Protein AF-A0AAN7H8J4-F1 (afdb_monomer_lite)

Radius of gyration: 17.64 Å; chains: 1; bounding box: 43×40×51 Å

Organism: NCBI:txid252190

Foldseek 3Di:
DKDKDKDFDPDAQKFFQKKAKAKVVGPQWPWKWKFFPVDAAPLGRVDGHTQDIDRIDRQCVVVPRLEGAGHHRPRGRIIMIMTDGPDPPDDDMDMDMDIDIDHNVVSVVVPHDHDRDHDDQLQSHRCPVPSDDDQDPDPPDDDDGHHVPDDDDPDDDDDDWDADDADVVRVGAWDFDDDPRHGPDIDGPPDRDTD

pLDDT: mean 80.24, std 12.39, range [37.03, 95.81]

Sequence (195 aa):
KTFYFNSPSPCTDCFLTNIHLNSNPPNSIQHVLISNLEKDSQTCNLQPEPIITTTSSPLSLNGRSKTGYYISNSSTTPLVFSGEINSPDGKEVFLEVDWEYIPGSSAEAEGFKSLTPIWLDLDGVCSLRNSRVPPVSVSGQITSITMDPAWKSDISGEVVLFGGELSNNNGGILLDLTRNGQVICEITTGQEEEG

Secondary structure (DSSP, 8-state):
-EEEEEE--S-SSEEEEEEEEEEESTT-EEEEEEEEEEEE-SS-TTSEEEEE-SSEE-TTGGGTS-EEEEE-S-TT-PEEEEEEE--SS----EEEEEEEEEEHHHHHHHT-EE-------TTSSTTTTTT-PPPPSSTT-------SSPP---S-S----------GGGT--EEEEEETTEEEEEEETT-----

Structure (mmCIF, N/CA/C/O backbone):
data_AF-A0AAN7H8J4-F1
#
_entry.id   AF-A0AAN7H8J4-F1
#
loop_
_atom_site.group_PDB
_atom_site.id
_atom_site.type_symbol
_atom_site.label_atom_id
_atom_site.label_alt_id
_atom_site.label_comp_id
_atom_site.label_asym_id
_atom_site.label_entity_id
_atom_site.label_seq_id
_atom_site.pdbx_PDB_ins_code
_atom_site.Cartn_x
_atom_site.Cartn_y
_atom_site.Cartn_z
_atom_site.occupancy
_atom_site.B_iso_or_equiv
_atom_site.auth_seq_id
_atom_site.auth_comp_id
_atom_site.auth_asym_id
_atom_site.auth_atom_id
_atom_site.pdbx_PDB_model_num
ATOM 1 N N . LYS A 1 1 ? 18.461 8.235 -4.675 1.00 75.31 1 LYS A N 1
ATOM 2 C CA . LYS A 1 1 ? 19.084 7.908 -3.354 1.00 75.31 1 LYS A CA 1
ATOM 3 C C . LYS A 1 1 ? 18.002 7.352 -2.446 1.00 75.31 1 LYS A C 1
ATOM 5 O O . LYS A 1 1 ? 16.936 7.950 -2.447 1.00 75.31 1 LYS A O 1
ATOM 10 N N . THR A 1 2 ? 18.265 6.284 -1.695 1.00 80.50 2 THR A N 1
ATOM 11 C CA . THR A 1 2 ? 17.260 5.681 -0.804 1.00 80.50 2 THR A CA 1
ATOM 12 C C . THR A 1 2 ? 17.298 6.308 0.588 1.00 80.50 2 THR A C 1
ATOM 14 O O . THR A 1 2 ? 18.384 6.613 1.087 1.00 80.50 2 THR A O 1
ATOM 17 N N . PHE A 1 3 ? 16.137 6.499 1.210 1.00 84.25 3 PHE A N 1
ATOM 18 C CA . PHE A 1 3 ? 16.013 6.956 2.596 1.00 84.25 3 PHE A CA 1
ATOM 19 C C . PHE A 1 3 ? 15.188 5.976 3.430 1.00 84.25 3 PHE A C 1
ATOM 21 O O . PHE A 1 3 ? 14.387 5.227 2.878 1.00 84.25 3 PHE A O 1
ATOM 28 N N . TYR A 1 4 ? 15.399 6.014 4.749 1.00 88.00 4 TYR A N 1
ATOM 29 C CA . TYR A 1 4 ? 14.648 5.246 5.739 1.00 88.00 4 TYR A CA 1
ATOM 30 C C . TYR A 1 4 ? 14.493 6.069 7.016 1.00 88.00 4 TYR A C 1
ATOM 32 O O . TYR A 1 4 ? 15.496 6.561 7.542 1.00 88.00 4 TYR A O 1
ATOM 40 N N . PHE A 1 5 ? 13.274 6.213 7.530 1.00 86.62 5 PHE A N 1
ATOM 41 C CA . PHE A 1 5 ? 13.048 6.794 8.855 1.00 86.62 5 PHE A CA 1
ATOM 42 C C . PHE A 1 5 ? 11.778 6.247 9.509 1.00 86.62 5 PHE A C 1
ATOM 44 O O . PHE A 1 5 ? 10.854 5.799 8.830 1.00 86.62 5 PHE A O 1
ATOM 51 N N . ASN A 1 6 ? 11.745 6.303 10.840 1.00 87.50 6 ASN A N 1
ATOM 52 C CA . ASN A 1 6 ? 10.585 5.910 11.633 1.00 87.50 6 ASN A CA 1
ATOM 53 C C . ASN A 1 6 ? 9.736 7.143 11.943 1.00 87.50 6 ASN A C 1
ATOM 55 O O . ASN A 1 6 ? 10.277 8.188 12.308 1.00 87.50 6 ASN A O 1
ATOM 59 N N . SER A 1 7 ? 8.420 6.987 11.885 1.00 84.38 7 SER A N 1
ATOM 60 C CA . SER A 1 7 ? 7.454 7.953 12.402 1.00 84.38 7 SER A CA 1
ATOM 61 C C . SER A 1 7 ? 6.616 7.301 13.501 1.00 84.38 7 SER A C 1
ATOM 63 O O . SER A 1 7 ? 6.302 6.109 13.392 1.00 84.38 7 SER A O 1
ATOM 65 N N . PRO A 1 8 ? 6.217 8.044 14.552 1.00 83.44 8 PRO A N 1
ATOM 66 C CA . PRO A 1 8 ? 5.113 7.601 15.390 1.00 83.44 8 PRO A CA 1
ATOM 67 C C . PRO A 1 8 ? 3.857 7.402 14.536 1.00 83.44 8 PRO A C 1
ATOM 69 O O . PRO A 1 8 ? 3.687 8.039 13.490 1.00 83.44 8 PRO A O 1
ATOM 72 N N . SER A 1 9 ? 2.975 6.529 15.013 1.00 86.44 9 SER A N 1
ATOM 73 C CA . SER A 1 9 ? 1.650 6.367 14.432 1.00 86.44 9 SER A CA 1
ATOM 74 C C . SER A 1 9 ? 0.860 7.689 14.483 1.00 86.44 9 SER A C 1
ATOM 76 O O . SER A 1 9 ? 0.929 8.386 15.501 1.00 86.44 9 SER A O 1
ATOM 78 N N . PRO A 1 10 ? 0.082 8.040 13.438 1.00 89.00 10 PRO A N 1
ATOM 79 C CA . PRO A 1 10 ? -0.739 9.257 13.424 1.00 89.00 10 PRO A CA 1
ATOM 80 C C . PRO A 1 10 ? -1.923 9.218 14.403 1.00 89.00 10 PRO A C 1
ATOM 82 O O . PRO A 1 10 ? -2.474 10.262 14.749 1.00 89.00 10 PRO A O 1
ATOM 85 N N . CYS A 1 11 ? -2.327 8.026 14.848 1.00 91.44 11 CYS A N 1
ATOM 86 C CA . CYS A 1 11 ? -3.405 7.811 15.808 1.00 91.44 11 CYS A CA 1
ATOM 87 C C . CYS A 1 11 ? -3.250 6.456 16.521 1.00 91.44 11 CYS A C 1
ATOM 89 O O . CYS A 1 11 ? -2.400 5.640 16.167 1.00 91.44 11 CYS A O 1
ATOM 91 N N . THR A 1 12 ? -4.055 6.218 17.551 1.00 92.62 12 THR A N 1
ATOM 92 C CA . THR A 1 12 ? -4.161 4.930 18.255 1.00 92.62 12 THR A CA 1
ATOM 93 C C . THR A 1 12 ? -5.613 4.494 18.228 1.00 92.62 12 THR A C 1
ATOM 95 O O . THR A 1 12 ? -6.480 5.340 18.448 1.00 92.62 12 THR A O 1
ATOM 98 N N . ASP A 1 13 ? -5.870 3.206 18.000 1.00 93.50 13 ASP A N 1
ATOM 99 C CA . ASP A 1 13 ? -7.229 2.668 17.845 1.00 93.50 13 ASP A CA 1
ATOM 100 C C . ASP A 1 13 ? -8.049 3.457 16.809 1.00 93.50 13 ASP A C 1
ATOM 102 O O . ASP A 1 13 ? -8.980 4.200 17.127 1.00 93.50 13 ASP A O 1
ATOM 106 N N . CYS A 1 14 ? -7.644 3.358 15.547 1.00 93.88 14 CYS A N 1
ATOM 107 C CA . CYS A 1 14 ? -8.210 4.138 14.451 1.00 93.88 14 CYS A CA 1
ATOM 108 C C . CYS A 1 14 ? -8.129 3.387 13.121 1.00 93.88 14 CYS A C 1
ATOM 110 O O . CYS A 1 14 ? -7.303 2.495 12.930 1.00 93.88 14 CYS A O 1
ATOM 112 N N . PHE A 1 15 ? -8.968 3.794 12.175 1.00 93.69 15 PHE A N 1
ATOM 113 C CA . PHE A 1 15 ? -8.867 3.399 10.776 1.00 93.69 15 PHE A CA 1
ATOM 114 C C . PHE A 1 15 ? -8.274 4.556 9.987 1.00 93.69 15 PHE A C 1
ATOM 116 O O . PHE A 1 15 ? -8.884 5.623 9.934 1.00 93.69 15 PHE A O 1
ATOM 123 N N . LEU A 1 16 ? -7.118 4.345 9.358 1.00 92.06 16 LEU A N 1
ATOM 124 C CA . LEU A 1 16 ? -6.619 5.264 8.342 1.00 92.06 16 LEU A CA 1
ATOM 125 C C . LEU A 1 16 ? -7.490 5.137 7.097 1.00 92.06 16 LEU A C 1
ATOM 127 O O . LEU A 1 16 ? -7.637 4.044 6.546 1.00 92.06 16 LEU A O 1
ATOM 131 N N . THR A 1 17 ? -8.069 6.245 6.662 1.00 90.94 17 THR A N 1
ATOM 132 C CA . THR A 1 17 ? -9.021 6.299 5.544 1.00 90.94 17 THR A CA 1
ATOM 133 C C . THR A 1 17 ? -8.446 6.974 4.313 1.00 90.94 17 THR A C 1
ATOM 135 O O . THR A 1 17 ? -8.970 6.766 3.216 1.00 90.94 17 THR A O 1
ATOM 138 N N . ASN A 1 18 ? -7.389 7.765 4.494 1.00 89.12 18 ASN A N 1
ATOM 139 C CA . ASN A 1 18 ? -6.646 8.408 3.424 1.00 89.12 18 ASN A CA 1
ATOM 140 C C . ASN A 1 18 ? -5.247 8.793 3.906 1.00 89.12 18 ASN A C 1
ATOM 142 O O . ASN A 1 18 ? -5.038 9.043 5.098 1.00 89.12 18 ASN A O 1
ATOM 146 N N . ILE A 1 19 ? -4.304 8.856 2.977 1.00 87.38 19 ILE A N 1
ATOM 147 C CA . ILE A 1 19 ? -2.939 9.307 3.234 1.00 87.38 19 ILE A CA 1
ATOM 148 C C . ILE A 1 19 ? -2.500 10.098 2.005 1.00 87.38 19 ILE A C 1
ATOM 150 O O . ILE A 1 19 ? -2.563 9.588 0.884 1.00 87.38 19 ILE A O 1
ATOM 154 N N . HIS A 1 20 ? -2.037 11.326 2.221 1.00 87.12 20 HIS A N 1
ATOM 155 C CA . HIS A 1 20 ? -1.473 12.168 1.169 1.00 87.12 20 HIS A CA 1
ATOM 156 C C . HIS A 1 20 ? -0.006 12.428 1.456 1.00 87.12 20 HIS A C 1
ATOM 158 O O . HIS A 1 20 ? 0.370 12.769 2.577 1.00 87.12 20 HIS A O 1
ATOM 164 N N . LEU A 1 21 ? 0.824 12.263 0.434 1.00 86.12 21 LEU A N 1
ATOM 165 C CA . LEU A 1 21 ? 2.256 12.486 0.506 1.00 86.12 21 LEU A CA 1
ATOM 166 C C . LEU A 1 21 ? 2.630 13.642 -0.404 1.00 86.12 21 LEU A C 1
ATOM 168 O O . LEU A 1 21 ? 2.466 13.589 -1.622 1.00 86.12 21 LEU A O 1
ATOM 172 N N . ASN A 1 22 ? 3.207 14.668 0.202 1.00 86.44 22 ASN A N 1
ATOM 173 C CA . ASN A 1 22 ? 3.687 15.847 -0.491 1.00 86.44 22 ASN A CA 1
ATOM 174 C C . ASN A 1 22 ? 5.203 15.938 -0.331 1.00 86.44 22 ASN A C 1
ATOM 176 O O . ASN A 1 22 ? 5.745 15.732 0.754 1.00 86.44 22 ASN A O 1
ATOM 180 N N . SER A 1 23 ? 5.912 16.260 -1.412 1.00 86.75 23 SER A N 1
ATOM 181 C CA . SER A 1 23 ? 7.349 16.527 -1.347 1.00 86.75 23 SER A CA 1
ATOM 182 C C . SER A 1 23 ? 7.642 17.994 -1.633 1.00 86.75 23 SER A C 1
ATOM 184 O O . SER A 1 23 ? 7.068 18.575 -2.553 1.00 86.75 23 SER A O 1
ATOM 186 N N . ASN A 1 24 ? 8.602 18.580 -0.922 1.00 86.50 24 ASN A N 1
ATOM 187 C CA . ASN A 1 24 ? 9.162 19.889 -1.249 1.00 86.50 24 ASN A CA 1
ATOM 188 C C . ASN A 1 24 ? 10.685 19.764 -1.456 1.00 86.50 24 ASN A C 1
ATOM 190 O O . ASN A 1 24 ? 11.380 19.415 -0.499 1.00 86.50 24 ASN A O 1
ATO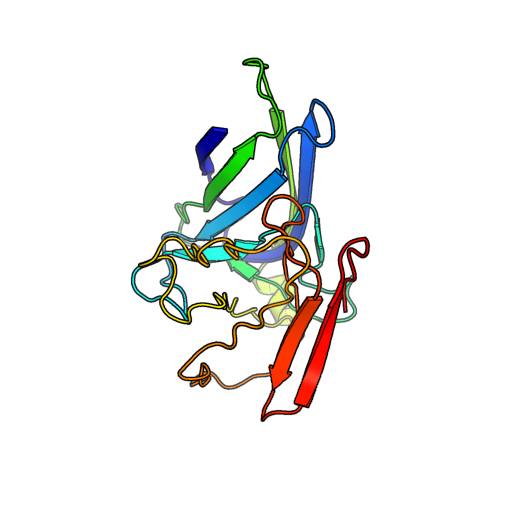M 194 N N . PRO A 1 25 ? 11.227 20.019 -2.665 1.00 84.94 25 PRO A N 1
ATOM 195 C CA . PRO A 1 25 ? 10.521 20.454 -3.877 1.00 84.94 25 PRO A CA 1
ATOM 196 C C . PRO A 1 25 ? 9.506 19.415 -4.398 1.00 84.94 25 PRO A C 1
ATOM 198 O O . PRO A 1 25 ? 9.713 18.217 -4.180 1.00 84.94 25 PRO A O 1
ATOM 201 N N . PRO A 1 26 ? 8.446 19.827 -5.119 1.00 83.19 26 PRO A N 1
ATOM 202 C CA . PRO A 1 26 ? 7.500 18.894 -5.738 1.00 83.19 26 PRO A CA 1
ATOM 203 C C . PRO A 1 26 ? 8.203 17.859 -6.625 1.00 83.19 26 PRO A C 1
ATOM 205 O O . PRO A 1 26 ? 9.180 18.189 -7.299 1.00 83.19 26 PRO A O 1
ATOM 208 N N . ASN A 1 27 ? 7.709 16.617 -6.623 1.00 77.19 27 ASN A N 1
ATOM 209 C CA . ASN A 1 27 ? 8.230 15.479 -7.401 1.00 77.19 27 ASN A CA 1
ATOM 210 C C . ASN A 1 27 ? 9.690 15.086 -7.094 1.00 77.19 27 ASN A C 1
ATOM 212 O O . ASN A 1 27 ? 10.334 14.382 -7.876 1.00 77.19 27 ASN A O 1
ATOM 216 N N . SER A 1 28 ? 10.231 15.529 -5.954 1.00 82.94 28 SER A N 1
ATOM 217 C CA . SER A 1 28 ? 11.595 15.175 -5.531 1.00 82.94 28 SER A CA 1
ATOM 218 C C . SER A 1 28 ? 11.694 13.757 -4.982 1.00 82.94 28 SER A C 1
ATOM 220 O O . SER A 1 28 ? 12.799 13.237 -4.839 1.00 82.94 28 SER A O 1
ATOM 222 N N . ILE A 1 29 ? 10.561 13.131 -4.676 1.00 81.06 29 ILE A N 1
ATOM 223 C CA . ILE A 1 29 ? 10.466 11.750 -4.215 1.00 81.06 29 ILE A CA 1
ATOM 224 C C . ILE A 1 29 ? 9.747 10.951 -5.302 1.00 81.06 29 ILE A C 1
ATOM 226 O O . ILE A 1 29 ? 8.721 11.396 -5.806 1.00 81.06 29 ILE A O 1
ATOM 230 N N . GLN A 1 30 ? 10.328 9.821 -5.697 1.00 76.94 30 GLN A N 1
ATOM 231 C CA . GLN A 1 30 ? 9.814 8.959 -6.758 1.00 76.94 30 GLN A CA 1
ATOM 232 C C . GLN A 1 30 ? 8.690 8.057 -6.254 1.00 76.94 30 GLN A C 1
ATOM 234 O O . GLN A 1 30 ? 7.625 8.014 -6.851 1.00 76.94 30 GLN A O 1
ATOM 239 N N . HIS A 1 31 ? 8.940 7.371 -5.143 1.00 78.44 31 HIS A N 1
ATOM 240 C CA . HIS A 1 31 ? 7.985 6.514 -4.455 1.00 78.44 31 HIS A CA 1
ATOM 241 C C . HIS A 1 31 ? 8.268 6.551 -2.957 1.00 78.44 31 HIS A C 1
ATOM 243 O O . HIS A 1 31 ? 9.401 6.807 -2.525 1.00 78.44 31 HIS A O 1
ATOM 249 N N . VAL A 1 32 ? 7.231 6.279 -2.171 1.00 83.81 32 VAL A N 1
ATOM 250 C CA . VAL A 1 32 ? 7.311 6.127 -0.721 1.00 83.81 32 VAL A CA 1
ATOM 251 C C . VAL A 1 32 ? 6.513 4.898 -0.346 1.00 83.81 32 VAL A C 1
ATOM 253 O O . VAL A 1 32 ? 5.306 4.839 -0.550 1.00 83.81 32 VAL A O 1
ATOM 256 N N . LEU A 1 33 ? 7.200 3.942 0.255 1.00 86.06 33 LEU A N 1
ATOM 257 C CA . LEU A 1 33 ? 6.594 2.826 0.939 1.00 86.06 33 LEU A CA 1
ATOM 258 C C . LEU A 1 33 ? 6.474 3.152 2.426 1.00 86.06 33 LEU A C 1
ATOM 260 O O . LEU A 1 33 ? 7.478 3.421 3.090 1.00 86.06 33 LEU A O 1
ATOM 264 N N . ILE A 1 34 ? 5.248 3.101 2.940 1.00 89.38 34 ILE A N 1
ATOM 265 C CA . ILE A 1 34 ? 4.961 3.149 4.377 1.00 89.38 34 ILE A CA 1
ATOM 266 C C . ILE A 1 34 ? 4.700 1.723 4.831 1.00 89.38 34 ILE A C 1
ATOM 268 O O . ILE A 1 34 ? 3.850 1.063 4.244 1.00 89.38 34 ILE A O 1
ATOM 272 N N . SER A 1 35 ? 5.388 1.244 5.864 1.00 90.12 35 SER A N 1
ATOM 273 C CA . SER A 1 35 ? 5.175 -0.112 6.386 1.00 90.12 35 SER A CA 1
ATOM 274 C C . SER A 1 35 ? 4.934 -0.139 7.889 1.00 90.12 35 SER A C 1
ATOM 276 O O . SER A 1 35 ? 5.539 0.637 8.628 1.00 90.12 35 SER A O 1
ATOM 278 N N . ASN A 1 36 ? 4.089 -1.064 8.341 1.00 91.25 36 ASN A N 1
ATOM 279 C CA . ASN A 1 36 ? 3.836 -1.346 9.748 1.00 91.25 36 ASN A CA 1
ATOM 280 C C . ASN A 1 36 ? 4.788 -2.436 10.256 1.00 91.25 36 ASN A C 1
ATOM 282 O O . ASN A 1 36 ? 4.669 -3.593 9.863 1.00 91.25 36 ASN A O 1
ATOM 286 N N . LEU A 1 37 ? 5.696 -2.085 11.171 1.00 88.31 37 LEU A N 1
ATOM 287 C CA . LEU A 1 37 ? 6.664 -3.040 11.728 1.00 88.31 37 LEU A CA 1
ATOM 288 C C . LEU A 1 37 ? 6.085 -4.046 12.737 1.00 88.31 37 LEU A C 1
ATOM 290 O O . LEU A 1 37 ? 6.798 -4.957 13.149 1.00 88.31 37 LEU A O 1
ATOM 294 N N . GLU A 1 38 ? 4.838 -3.885 13.181 1.00 88.62 38 GLU A N 1
ATOM 295 C CA . GLU A 1 38 ? 4.185 -4.814 14.120 1.00 88.62 38 GLU A CA 1
ATOM 296 C C . GLU A 1 38 ? 3.463 -5.967 13.413 1.00 88.62 38 GLU A C 1
ATOM 298 O O . GLU A 1 38 ? 2.967 -6.878 14.077 1.00 88.62 38 GLU A O 1
ATOM 303 N N . LYS A 1 39 ? 3.373 -5.922 12.081 1.00 88.81 39 LYS A N 1
ATOM 304 C CA . LYS A 1 39 ? 2.689 -6.927 11.271 1.00 88.81 39 LYS A CA 1
ATOM 305 C C . LYS A 1 39 ? 3.608 -7.407 10.160 1.00 88.81 39 LYS A C 1
ATOM 307 O O . LYS A 1 39 ? 4.263 -6.604 9.501 1.00 88.81 39 LYS A O 1
ATOM 312 N N . ASP A 1 40 ? 3.599 -8.711 9.928 1.00 89.25 40 ASP A N 1
ATOM 313 C CA . ASP A 1 40 ? 4.259 -9.299 8.771 1.00 89.25 40 ASP A CA 1
ATOM 314 C C . ASP A 1 40 ? 3.385 -9.103 7.527 1.00 89.25 40 ASP A C 1
ATOM 316 O O . ASP A 1 40 ? 2.154 -9.211 7.582 1.00 89.25 40 ASP A O 1
ATOM 320 N N . SER A 1 41 ? 4.017 -8.840 6.386 1.00 87.19 41 SER A N 1
ATOM 321 C CA . SER A 1 41 ? 3.321 -8.811 5.104 1.00 87.19 41 SER A CA 1
ATOM 322 C C . SER A 1 41 ? 2.710 -10.179 4.790 1.00 87.19 41 SER A C 1
ATOM 324 O O . SER A 1 41 ? 3.364 -11.217 4.905 1.00 87.19 41 SER A O 1
ATOM 326 N N . GLN A 1 42 ? 1.459 -10.171 4.324 1.00 86.31 42 GLN A N 1
ATOM 327 C CA . GLN A 1 42 ? 0.722 -11.381 3.943 1.00 86.31 42 GLN A CA 1
ATOM 328 C C . GLN A 1 42 ? 1.350 -12.120 2.761 1.00 86.31 42 GLN A C 1
ATOM 330 O O . GLN A 1 42 ? 1.253 -13.338 2.645 1.00 86.31 42 GLN A O 1
ATOM 335 N N . THR A 1 43 ? 1.991 -11.385 1.860 1.00 83.06 43 THR A N 1
ATOM 336 C CA . THR A 1 43 ? 2.678 -11.960 0.702 1.00 83.06 43 THR A CA 1
ATOM 337 C C . THR A 1 43 ? 4.125 -12.299 1.021 1.00 83.06 43 THR A C 1
ATOM 339 O O . THR A 1 43 ? 4.689 -13.203 0.409 1.00 83.06 43 THR A O 1
ATOM 342 N N . CYS A 1 44 ? 4.710 -11.595 1.994 1.00 81.00 44 CYS A N 1
ATOM 343 C CA . CYS A 1 44 ? 6.139 -11.560 2.257 1.00 81.00 44 CYS A CA 1
ATOM 344 C C . CYS A 1 44 ? 6.425 -11.586 3.760 1.00 81.00 44 CYS A C 1
ATOM 346 O O . CYS A 1 44 ? 6.818 -10.576 4.328 1.00 81.00 44 CYS A O 1
ATOM 348 N N . ASN A 1 45 ? 6.298 -12.741 4.411 1.00 81.56 45 ASN A N 1
ATOM 349 C CA . ASN A 1 45 ? 6.404 -12.861 5.874 1.00 81.56 45 ASN A CA 1
ATOM 350 C C . ASN A 1 45 ? 7.771 -12.490 6.499 1.00 81.56 45 ASN A C 1
ATOM 352 O O . ASN A 1 45 ? 7.927 -12.550 7.712 1.00 81.56 45 ASN A O 1
ATOM 356 N N . LEU A 1 46 ? 8.778 -12.152 5.688 1.00 81.62 46 LEU A N 1
ATOM 357 C CA . LEU A 1 46 ? 10.072 -11.621 6.137 1.00 81.62 46 LEU A CA 1
ATOM 358 C C . LEU A 1 46 ? 10.146 -10.088 6.068 1.00 81.62 46 LEU A C 1
ATOM 360 O O . LEU A 1 46 ? 11.174 -9.510 6.417 1.00 81.62 46 LEU A O 1
ATOM 364 N N . GLN A 1 47 ? 9.097 -9.446 5.559 1.00 84.69 47 GLN A N 1
ATOM 365 C CA . GLN A 1 47 ? 8.989 -8.006 5.391 1.00 84.69 47 GLN A CA 1
ATOM 366 C C . GLN A 1 47 ? 7.821 -7.477 6.229 1.00 84.69 47 GLN A C 1
ATOM 368 O O . GLN A 1 47 ? 6.800 -8.159 6.357 1.00 84.69 47 GLN A O 1
ATOM 373 N N . PRO A 1 48 ? 7.937 -6.252 6.758 1.00 88.31 48 PRO A N 1
ATOM 374 C CA . PRO A 1 48 ? 6.819 -5.553 7.379 1.00 88.31 48 PRO A CA 1
ATOM 375 C C . PRO A 1 48 ? 5.618 -5.409 6.434 1.00 88.31 48 PRO A C 1
ATOM 377 O O . PRO A 1 48 ? 5.781 -5.344 5.213 1.00 88.31 48 PRO A O 1
ATOM 380 N N . GLU A 1 49 ? 4.412 -5.325 6.990 1.00 89.69 49 GLU A N 1
ATOM 381 C CA . GLU A 1 49 ? 3.185 -5.131 6.216 1.00 89.69 49 GLU A CA 1
ATOM 382 C C . GLU A 1 49 ? 3.193 -3.749 5.536 1.00 89.69 49 GLU A C 1
ATOM 384 O O . GLU A 1 49 ? 3.257 -2.728 6.230 1.00 89.69 49 GLU A O 1
ATOM 389 N N . PRO A 1 50 ? 3.118 -3.678 4.197 1.00 87.69 50 PRO A N 1
ATOM 390 C CA . PRO A 1 50 ? 3.090 -2.409 3.484 1.00 87.69 50 PRO A CA 1
ATOM 391 C C . PRO A 1 50 ? 1.703 -1.778 3.600 1.00 87.69 50 PRO A C 1
ATOM 393 O O . PRO A 1 50 ? 0.703 -2.471 3.509 1.00 87.69 50 PRO A O 1
ATOM 396 N N . ILE A 1 51 ? 1.620 -0.466 3.781 1.00 86.00 51 ILE A N 1
ATOM 397 C CA . ILE A 1 51 ? 0.358 0.280 3.868 1.00 86.00 51 ILE A CA 1
ATOM 398 C C . ILE A 1 51 ? 0.096 1.015 2.550 1.00 86.00 51 ILE A C 1
ATOM 400 O O . ILE A 1 51 ? -1.009 0.943 2.021 1.00 86.00 51 ILE A O 1
ATOM 404 N N . ILE A 1 52 ? 1.111 1.707 2.022 1.00 74.50 52 ILE A N 1
ATOM 405 C CA . ILE A 1 52 ? 1.031 2.560 0.824 1.00 74.50 52 ILE A CA 1
ATOM 406 C C . ILE A 1 52 ? 2.322 2.504 0.040 1.00 74.50 52 ILE A C 1
ATOM 408 O O . ILE A 1 52 ? 3.378 2.322 0.641 1.00 74.50 52 ILE A O 1
ATOM 412 N N . THR A 1 53 ? 2.216 2.730 -1.271 1.00 65.81 53 THR A N 1
ATOM 413 C CA . THR A 1 53 ? 3.347 2.784 -2.202 1.00 65.81 53 THR A CA 1
ATOM 414 C C . THR A 1 53 ? 3.409 4.084 -3.034 1.00 65.81 53 THR A C 1
ATOM 416 O O . THR A 1 53 ? 4.436 4.338 -3.659 1.00 65.81 53 THR A O 1
ATOM 419 N N . THR A 1 54 ? 2.357 4.922 -3.052 1.00 66.69 54 THR A N 1
ATOM 420 C CA . THR A 1 54 ? 2.223 6.092 -3.952 1.00 66.69 54 THR A CA 1
ATOM 421 C C . THR A 1 54 ? 1.844 7.397 -3.233 1.00 66.69 54 THR A C 1
ATOM 423 O O . THR A 1 54 ? 1.561 7.417 -2.038 1.00 66.69 54 THR A O 1
ATOM 426 N N . THR A 1 55 ? 1.888 8.516 -3.969 1.00 61.91 55 THR A N 1
ATOM 427 C CA . THR A 1 55 ? 1.755 9.903 -3.476 1.00 61.91 55 THR A CA 1
ATOM 428 C C . THR A 1 55 ? 0.374 10.264 -2.910 1.00 61.91 55 THR A C 1
ATOM 430 O O . THR A 1 55 ? 0.260 11.200 -2.122 1.00 61.91 55 THR A O 1
ATOM 433 N N . SER A 1 56 ? -0.669 9.508 -3.247 1.00 66.38 56 SER A N 1
ATOM 434 C CA . SER A 1 56 ? -1.979 9.541 -2.592 1.00 66.38 56 SER A CA 1
ATOM 435 C C . SER A 1 56 ? -2.579 8.139 -2.640 1.00 66.38 56 SER A C 1
ATOM 437 O O . SER A 1 56 ? -2.344 7.394 -3.595 1.00 66.38 56 SER A O 1
ATOM 439 N N . SER A 1 57 ? -3.292 7.727 -1.593 1.00 66.56 57 SER A N 1
ATOM 440 C CA . SER A 1 57 ? -4.021 6.454 -1.617 1.00 66.56 57 SER A CA 1
ATOM 441 C C . SER A 1 57 ? -5.324 6.558 -0.823 1.00 66.56 57 SER A C 1
ATOM 443 O O . SER A 1 57 ? -5.308 6.467 0.414 1.00 66.56 57 SER A O 1
ATOM 445 N N . PRO A 1 58 ? -6.476 6.702 -1.503 1.00 75.19 58 PRO A N 1
ATOM 446 C CA . PRO A 1 58 ? -7.770 6.739 -0.841 1.00 75.19 58 PRO A CA 1
ATOM 447 C C . PRO A 1 58 ? -8.163 5.339 -0.351 1.00 75.19 58 PRO A C 1
ATOM 449 O O . PRO A 1 58 ? -8.830 4.574 -1.043 1.00 75.19 58 PRO A O 1
ATOM 452 N N . LEU A 1 59 ? -7.816 5.012 0.895 1.00 79.31 59 LEU A N 1
ATOM 453 C CA . LEU A 1 59 ? -8.125 3.715 1.521 1.00 79.31 59 LEU A CA 1
ATOM 454 C C . LEU A 1 59 ? -9.633 3.475 1.730 1.00 79.31 59 LEU A C 1
ATOM 456 O O . LEU A 1 59 ? -10.072 2.335 1.895 1.00 79.31 59 LEU A O 1
ATOM 460 N N . SER A 1 60 ? -10.429 4.544 1.719 1.00 75.06 60 SER A N 1
ATOM 461 C CA . SER A 1 60 ? -11.896 4.518 1.815 1.00 75.06 60 SER A CA 1
ATOM 462 C C . SER A 1 60 ? -12.614 4.914 0.512 1.00 75.06 60 SER A C 1
ATOM 464 O O . SER A 1 60 ? -13.832 5.109 0.511 1.00 75.06 60 SER A O 1
ATOM 466 N N . LEU A 1 61 ? -11.885 5.087 -0.603 1.00 67.50 61 LEU A N 1
ATOM 467 C CA . LEU A 1 61 ? -12.428 5.531 -1.900 1.00 67.50 61 LEU A CA 1
ATOM 468 C C . LEU A 1 61 ? -13.390 6.733 -1.779 1.00 67.50 61 LEU A C 1
ATOM 470 O O . LEU A 1 61 ? -14.519 6.698 -2.281 1.00 67.50 61 LEU A O 1
ATOM 474 N N . ASN A 1 62 ? -12.985 7.790 -1.065 1.00 64.88 62 ASN A N 1
ATOM 475 C CA . ASN A 1 62 ? -13.826 8.965 -0.778 1.00 64.88 62 ASN A CA 1
ATOM 476 C C . ASN A 1 62 ? -15.166 8.610 -0.092 1.00 64.88 62 ASN A C 1
ATOM 478 O O . ASN A 1 62 ? -16.213 9.188 -0.396 1.00 64.88 62 ASN A O 1
ATOM 482 N N . GLY A 1 63 ? -15.153 7.613 0.797 1.00 64.62 63 GLY A N 1
ATOM 483 C CA . GLY A 1 63 ? -16.325 7.117 1.524 1.00 64.62 63 GLY A CA 1
ATOM 484 C C . GLY A 1 63 ? -17.220 6.153 0.738 1.00 64.62 63 GLY A C 1
ATOM 485 O O . GLY A 1 63 ? -18.257 5.736 1.259 1.00 64.62 63 GLY A O 1
ATOM 486 N N . ARG A 1 64 ? -16.854 5.777 -0.498 1.00 73.31 64 ARG A N 1
ATOM 487 C CA . ARG A 1 64 ? -17.586 4.749 -1.264 1.00 73.31 64 ARG A CA 1
ATOM 488 C C . ARG A 1 64 ? -17.380 3.362 -0.677 1.00 73.31 64 ARG A C 1
ATOM 490 O O . ARG A 1 64 ? -18.332 2.585 -0.626 1.00 73.31 64 ARG A O 1
ATOM 497 N N . SER A 1 65 ? -16.168 3.071 -0.214 1.00 83.00 65 SER A N 1
ATOM 498 C CA . SER A 1 65 ? -15.874 1.874 0.559 1.00 83.00 65 SER A CA 1
ATOM 499 C C . SER A 1 65 ? -15.699 2.269 2.023 1.00 83.00 65 SER A C 1
ATOM 501 O O . SER A 1 65 ? -14.910 3.140 2.381 1.00 83.00 65 SER A O 1
ATOM 503 N N . LYS A 1 66 ? -16.456 1.624 2.914 1.00 91.31 66 LYS A N 1
ATOM 504 C CA . LYS A 1 66 ? -16.260 1.766 4.364 1.00 91.31 66 LYS A CA 1
ATOM 505 C C . LYS A 1 66 ? -15.076 0.909 4.788 1.00 91.31 66 LYS A C 1
ATOM 507 O O . LYS A 1 66 ? -15.231 -0.120 5.442 1.00 91.31 66 LYS A O 1
ATOM 512 N N . THR A 1 67 ? -13.896 1.291 4.328 1.00 91.44 67 THR A N 1
ATOM 513 C CA . THR A 1 67 ? -12.650 0.562 4.536 1.00 91.44 67 THR A CA 1
ATOM 514 C C . THR A 1 67 ? -11.561 1.494 5.033 1.00 91.44 67 THR A C 1
ATOM 516 O O . THR A 1 67 ? -11.586 2.695 4.772 1.00 91.44 67 THR A O 1
ATOM 519 N N . GLY A 1 68 ? -10.611 0.941 5.776 1.00 91.81 68 GLY A N 1
ATOM 520 C CA . GLY A 1 68 ? -9.426 1.669 6.203 1.00 91.81 68 GLY A CA 1
ATOM 521 C C . GLY A 1 68 ? -8.367 0.742 6.775 1.00 91.81 68 GLY A C 1
ATOM 522 O O . GLY A 1 68 ? -8.652 -0.404 7.125 1.00 91.81 68 GLY A O 1
ATOM 523 N N . TYR A 1 69 ? -7.136 1.223 6.870 1.00 92.69 69 TYR A N 1
ATOM 524 C CA . TYR A 1 69 ? -6.062 0.472 7.506 1.00 92.69 69 TYR A CA 1
ATOM 525 C C . TYR A 1 69 ? -6.156 0.620 9.028 1.00 92.69 69 TYR A C 1
ATOM 527 O O . TYR A 1 69 ? -6.015 1.727 9.550 1.00 92.69 69 TYR A O 1
ATOM 535 N N . TYR A 1 70 ? -6.425 -0.474 9.745 1.00 93.44 70 TYR A N 1
ATOM 536 C CA . TYR A 1 70 ? -6.586 -0.421 11.197 1.00 93.44 70 TYR A CA 1
ATOM 537 C C . TYR A 1 70 ? -5.237 -0.351 11.921 1.00 93.44 70 TYR A C 1
ATOM 539 O O . TYR A 1 70 ? -4.402 -1.263 11.818 1.00 93.44 70 TYR A O 1
ATOM 547 N N . ILE A 1 71 ? -5.076 0.711 12.708 1.00 91.56 71 ILE A N 1
ATOM 548 C CA . ILE A 1 71 ? -3.998 0.891 13.674 1.00 91.56 71 ILE A CA 1
ATOM 549 C C . ILE A 1 71 ? -4.543 0.585 15.062 1.00 91.56 71 ILE A C 1
ATOM 551 O O . ILE A 1 71 ? -5.515 1.187 15.519 1.00 91.56 71 ILE A O 1
ATOM 555 N N . SER A 1 72 ? -3.886 -0.355 15.735 1.00 89.56 72 SER A N 1
ATOM 556 C CA . SER A 1 72 ? -4.322 -0.833 17.041 1.00 89.56 72 SER A CA 1
ATOM 557 C C . SER A 1 72 ? -4.040 0.175 18.162 1.00 89.56 72 SER A C 1
ATOM 559 O O . SER A 1 72 ? -3.434 1.227 17.962 1.00 89.56 72 SER A O 1
ATOM 561 N N . ASN A 1 73 ? -4.476 -0.153 19.375 1.00 83.62 73 ASN A N 1
ATOM 562 C CA . ASN A 1 73 ? -4.210 0.648 20.569 1.00 83.62 73 ASN A CA 1
ATOM 563 C C . ASN A 1 73 ? -2.771 0.476 21.120 1.00 83.62 73 ASN A C 1
ATOM 565 O O . ASN A 1 73 ? -2.473 0.928 22.226 1.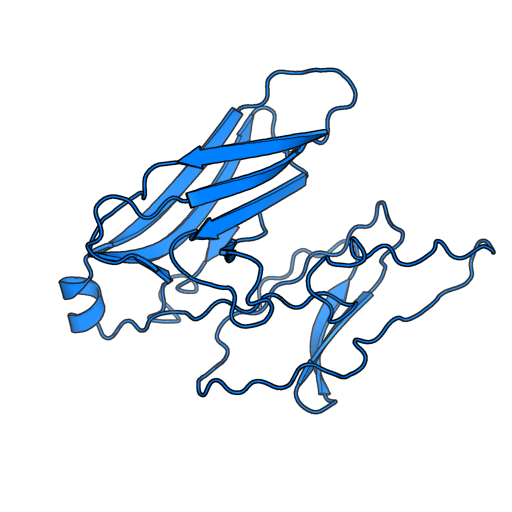00 83.62 73 ASN A O 1
ATOM 569 N N . SER A 1 74 ? -1.872 -0.217 20.407 1.00 74.12 74 SER A N 1
ATOM 570 C CA . SER A 1 74 ? -0.458 -0.279 20.786 1.00 74.12 74 SER A CA 1
ATOM 571 C C . SER A 1 74 ? 0.167 1.108 20.624 1.00 74.12 74 SER A C 1
ATOM 573 O O . SER A 1 74 ? 0.130 1.727 19.565 1.00 74.12 74 SER A O 1
ATOM 575 N N . SER A 1 75 ? 0.769 1.624 21.695 1.00 54.09 75 SER A N 1
ATOM 576 C CA . SER A 1 75 ? 1.329 2.982 21.752 1.00 54.09 75 SER A CA 1
ATOM 577 C C . SER A 1 75 ? 2.558 3.204 20.857 1.00 54.09 75 SER A C 1
ATOM 579 O O . SER A 1 75 ? 3.226 4.229 20.984 1.00 54.09 75 SER A O 1
ATOM 581 N N . THR A 1 76 ? 2.930 2.230 20.024 1.00 64.56 76 THR A N 1
ATOM 582 C CA . THR A 1 76 ? 4.249 2.166 19.394 1.00 64.56 76 THR A CA 1
ATOM 583 C C . THR A 1 76 ? 4.261 1.654 17.970 1.00 64.56 76 THR A C 1
ATOM 585 O O . THR A 1 76 ? 5.374 1.442 17.512 1.00 64.56 76 THR A O 1
ATOM 588 N N . THR A 1 77 ? 3.129 1.479 17.270 1.00 71.19 77 THR A N 1
ATOM 589 C CA . THR A 1 77 ? 3.133 0.975 15.883 1.00 71.19 77 THR A CA 1
ATOM 590 C C . THR A 1 77 ? 4.129 1.770 15.031 1.00 71.19 77 THR A C 1
ATOM 592 O O . THR A 1 77 ? 3.827 2.911 14.661 1.00 71.19 77 THR A O 1
ATOM 595 N N . PRO A 1 78 ? 5.341 1.239 14.761 1.00 76.62 78 PRO A N 1
ATOM 596 C CA . PRO A 1 78 ? 6.366 2.016 14.101 1.00 76.62 78 PRO A CA 1
ATOM 597 C C . PRO A 1 78 ? 6.028 1.992 12.624 1.00 76.62 78 PRO A C 1
ATOM 599 O O . PRO A 1 78 ? 5.972 0.919 12.016 1.00 76.62 78 PRO A O 1
ATOM 602 N N . LEU A 1 79 ? 5.807 3.174 12.060 1.00 84.00 79 LEU A N 1
ATOM 603 C CA . LEU A 1 79 ? 5.675 3.321 10.623 1.00 84.00 79 LEU A CA 1
ATOM 604 C C . LEU A 1 79 ? 7.052 3.622 10.050 1.00 84.00 79 LEU A C 1
ATOM 606 O O . LEU A 1 79 ? 7.679 4.619 10.420 1.00 84.00 79 LEU A O 1
ATOM 610 N N . VAL A 1 80 ? 7.531 2.745 9.173 1.00 85.75 80 VAL A N 1
ATOM 611 C CA . VAL A 1 80 ? 8.769 2.971 8.423 1.00 85.75 80 VAL A CA 1
ATOM 612 C C . VAL A 1 80 ? 8.431 3.563 7.079 1.00 85.75 80 VAL A C 1
ATOM 614 O O . VAL A 1 80 ? 7.641 2.999 6.329 1.00 85.75 80 VAL A O 1
ATOM 617 N N . PHE A 1 81 ? 9.086 4.676 6.785 1.00 87.31 81 PHE A N 1
ATOM 618 C CA . PHE A 1 81 ? 9.078 5.319 5.487 1.00 87.31 81 PHE A CA 1
ATOM 619 C C . PHE A 1 81 ? 10.343 4.925 4.749 1.00 87.31 81 PHE A C 1
ATOM 621 O O . PHE A 1 81 ? 11.441 5.196 5.237 1.00 87.31 81 PHE A O 1
ATOM 628 N N . SER A 1 82 ? 10.193 4.322 3.576 1.00 82.56 82 SER A N 1
ATOM 629 C CA . SER A 1 82 ? 11.299 4.024 2.669 1.00 82.56 82 SER A CA 1
ATOM 630 C C . SER A 1 82 ? 10.988 4.500 1.265 1.00 82.56 82 SER A C 1
ATOM 632 O O . SER A 1 82 ? 9.871 4.315 0.798 1.00 82.56 82 SER A O 1
ATOM 634 N N . GLY A 1 83 ? 11.955 5.083 0.568 1.00 81.50 83 GLY A N 1
ATOM 635 C CA . GLY A 1 83 ? 11.699 5.585 -0.778 1.00 81.50 83 GLY A CA 1
ATOM 636 C C . GLY A 1 83 ? 12.937 6.079 -1.495 1.00 81.50 83 GLY A C 1
ATOM 637 O O . GLY A 1 83 ? 14.044 6.052 -0.947 1.00 81.50 83 GLY A O 1
ATOM 638 N N . GLU A 1 84 ? 12.743 6.561 -2.719 1.00 80.12 84 GLU A N 1
ATOM 639 C CA . GLU A 1 84 ? 13.813 7.056 -3.581 1.00 80.12 84 GLU A CA 1
ATOM 640 C C . GLU A 1 84 ? 13.668 8.543 -3.902 1.00 80.12 84 GLU A C 1
ATOM 642 O O . GLU A 1 84 ? 12.608 9.034 -4.274 1.00 80.12 84 GLU A O 1
ATOM 647 N N . ILE A 1 85 ? 14.773 9.276 -3.769 1.00 80.38 85 ILE A N 1
ATOM 648 C CA . ILE A 1 85 ? 14.864 10.697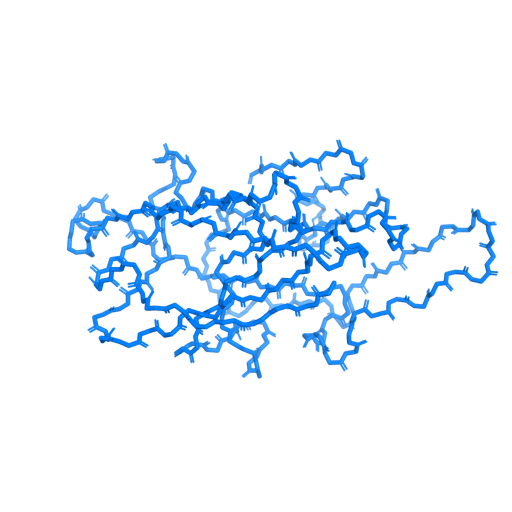 -4.115 1.00 80.38 85 ILE A CA 1
ATOM 649 C C . ILE A 1 85 ? 15.314 10.858 -5.572 1.00 80.38 85 ILE A C 1
ATOM 651 O O . ILE A 1 85 ? 16.414 10.406 -5.928 1.00 80.38 85 ILE A O 1
ATOM 655 N N . ASN A 1 86 ? 14.518 11.602 -6.344 1.00 74.75 86 ASN A N 1
ATOM 656 C CA . ASN A 1 86 ? 14.721 12.042 -7.730 1.00 74.75 86 ASN A CA 1
ATOM 657 C C . ASN A 1 86 ? 15.666 13.256 -7.834 1.00 74.75 86 ASN A C 1
ATOM 659 O O . ASN A 1 86 ? 15.383 14.228 -8.533 1.00 74.75 86 ASN A O 1
ATOM 663 N N . SER A 1 87 ? 16.796 13.249 -7.124 1.00 68.31 87 SER A N 1
ATOM 664 C CA . SER A 1 87 ? 17.774 14.342 -7.214 1.00 68.31 87 SER A CA 1
ATOM 665 C C . SER A 1 87 ? 19.204 13.806 -7.284 1.00 68.31 87 SER A C 1
ATOM 667 O O . SER A 1 87 ? 19.687 13.238 -6.296 1.00 68.31 87 SER A O 1
ATOM 669 N N . PRO A 1 88 ? 19.901 13.977 -8.426 1.00 63.91 88 PRO A N 1
ATOM 670 C CA . PRO A 1 88 ? 21.309 13.602 -8.549 1.00 63.91 88 PRO A CA 1
ATOM 671 C C . PRO A 1 88 ? 22.200 14.517 -7.698 1.00 63.91 88 PRO A C 1
ATOM 673 O O . PRO A 1 88 ? 23.157 14.059 -7.073 1.00 63.91 88 PRO A O 1
ATOM 676 N N . ASP A 1 89 ? 21.823 15.790 -7.593 1.00 70.12 89 ASP A N 1
ATOM 677 C CA . ASP A 1 89 ? 22.512 16.782 -6.780 1.00 70.12 89 ASP A CA 1
ATOM 678 C C . ASP A 1 89 ? 21.934 16.712 -5.366 1.00 70.12 89 ASP A C 1
ATOM 680 O O . ASP A 1 89 ? 20.716 16.750 -5.200 1.00 70.12 89 ASP A O 1
ATOM 684 N N . GLY A 1 90 ? 22.767 16.549 -4.336 1.00 67.88 90 GLY A N 1
ATOM 685 C CA . GLY A 1 90 ? 22.312 16.437 -2.946 1.00 67.88 90 GLY A CA 1
ATOM 686 C C . GLY A 1 90 ? 21.544 17.677 -2.487 1.00 67.88 90 GLY A C 1
ATOM 687 O O . GLY A 1 90 ? 22.151 18.622 -1.996 1.00 67.88 90 GLY A O 1
ATOM 688 N N . LYS A 1 91 ? 20.223 17.658 -2.657 1.00 76.19 91 LYS A N 1
ATOM 689 C CA . LYS A 1 91 ? 19.289 18.693 -2.220 1.00 76.19 91 LYS A CA 1
ATOM 690 C C . LYS A 1 91 ? 18.561 18.221 -0.972 1.00 76.19 91 LYS A C 1
ATOM 692 O O . LYS A 1 91 ? 18.346 17.023 -0.788 1.00 76.19 91 LYS A O 1
ATOM 697 N N . GLU A 1 92 ? 18.199 19.178 -0.133 1.00 85.50 92 GLU A N 1
ATOM 698 C CA . GLU A 1 92 ? 17.271 18.941 0.963 1.00 85.50 92 GLU A CA 1
ATOM 699 C C . GLU A 1 92 ? 15.877 18.693 0.381 1.00 85.50 92 GLU A C 1
ATOM 701 O O . GLU A 1 92 ? 15.443 19.397 -0.534 1.00 85.50 92 GLU A O 1
ATOM 706 N N . VAL A 1 93 ? 15.222 17.645 0.872 1.00 84.44 93 VAL A N 1
ATOM 707 C CA . VAL A 1 93 ? 13.883 17.238 0.454 1.00 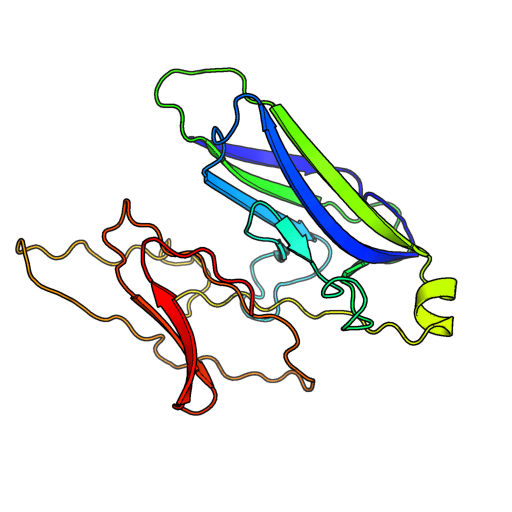84.44 93 VAL A CA 1
ATOM 708 C C . VAL A 1 93 ? 13.063 17.049 1.715 1.00 84.44 93 VAL A C 1
ATOM 710 O O . VAL A 1 93 ? 13.458 16.294 2.603 1.00 84.44 93 VAL A O 1
ATOM 713 N N . PHE A 1 94 ? 11.928 17.730 1.779 1.00 88.06 94 PHE A N 1
ATOM 714 C CA . PHE A 1 94 ? 10.948 17.566 2.842 1.00 88.06 94 PHE A CA 1
ATOM 715 C C . PHE A 1 94 ? 9.851 16.630 2.351 1.00 88.06 94 PHE A C 1
ATOM 717 O O . PHE A 1 94 ? 9.347 16.812 1.243 1.00 88.06 94 PHE A O 1
ATOM 724 N N . LEU A 1 95 ? 9.507 15.639 3.171 1.00 87.06 95 LEU A N 1
ATOM 725 C CA . LEU A 1 95 ? 8.338 14.787 2.988 1.00 87.06 95 LEU A CA 1
ATOM 726 C C . LEU A 1 95 ? 7.298 15.207 4.025 1.00 87.06 95 LEU A C 1
ATOM 728 O O . LEU A 1 95 ? 7.549 15.125 5.226 1.00 87.06 95 LEU A O 1
ATOM 732 N N . GLU A 1 96 ? 6.160 15.678 3.544 1.00 89.88 96 GLU A N 1
ATOM 733 C CA . GLU A 1 96 ? 4.978 15.995 4.333 1.00 89.88 96 GLU A CA 1
ATOM 734 C C . GLU A 1 96 ? 3.952 14.881 4.134 1.00 89.88 96 GLU A C 1
ATOM 736 O O . GLU A 1 96 ? 3.772 14.382 3.020 1.00 89.88 96 GLU A O 1
ATOM 741 N N . VAL A 1 97 ? 3.335 14.451 5.233 1.00 89.00 97 VAL A N 1
ATOM 742 C CA . VAL A 1 97 ? 2.389 13.335 5.252 1.00 89.00 97 VAL A CA 1
ATOM 743 C C . VAL A 1 97 ? 1.126 13.792 5.958 1.00 89.00 97 VAL A C 1
ATOM 745 O O . VAL A 1 97 ? 1.144 14.016 7.171 1.00 89.00 97 VAL A O 1
ATOM 748 N N . ASP A 1 98 ? 0.040 13.894 5.203 1.00 90.62 98 ASP A N 1
ATOM 749 C CA . ASP A 1 98 ? -1.282 14.196 5.734 1.00 90.62 98 ASP A CA 1
ATOM 750 C C . ASP A 1 98 ? -2.060 12.898 5.927 1.00 90.62 98 ASP A C 1
ATOM 752 O O . ASP A 1 98 ? -2.224 12.102 5.001 1.00 90.62 98 ASP A O 1
ATOM 756 N N . TRP A 1 99 ? -2.555 12.691 7.145 1.00 89.81 99 TRP A N 1
ATOM 757 C CA . TRP A 1 99 ? -3.309 11.500 7.517 1.00 89.81 99 TRP A CA 1
ATOM 758 C C . TRP A 1 99 ? -4.774 11.849 7.726 1.00 89.81 99 TRP A C 1
ATOM 760 O O . TRP A 1 99 ? -5.098 12.711 8.545 1.00 89.81 99 TRP A O 1
ATOM 770 N N . GLU A 1 100 ? -5.665 11.114 7.071 1.00 91.62 100 GLU A N 1
ATOM 771 C CA . GLU A 1 100 ? -7.083 11.108 7.418 1.00 91.62 100 GLU A CA 1
ATOM 772 C C . GLU A 1 100 ? -7.411 9.805 8.144 1.00 91.62 100 GLU A C 1
ATOM 774 O O . GLU A 1 100 ? -7.055 8.711 7.690 1.00 91.62 100 GLU A O 1
ATOM 779 N N . TYR A 1 101 ? -8.088 9.916 9.286 1.00 92.81 101 TYR A N 1
ATOM 780 C CA . TYR A 1 101 ? -8.458 8.763 10.092 1.00 92.81 101 TYR A CA 1
ATOM 781 C C . TYR A 1 101 ? -9.783 8.955 10.824 1.00 92.81 101 TYR A C 1
ATOM 783 O O . TYR A 1 101 ? -10.206 10.073 11.124 1.00 92.81 101 TYR A O 1
ATOM 791 N N . ILE A 1 102 ? -10.408 7.830 11.163 1.00 94.25 102 ILE A N 1
ATOM 792 C CA . ILE A 1 102 ? -11.623 7.762 11.978 1.00 94.25 102 ILE A CA 1
ATOM 793 C C . ILE A 1 102 ? -11.310 6.953 13.246 1.00 94.25 102 ILE A C 1
ATOM 795 O O . ILE A 1 102 ? -10.686 5.892 13.139 1.00 94.25 102 ILE A O 1
ATOM 799 N N . PRO A 1 103 ? -11.725 7.405 14.447 1.00 95.81 103 PRO A N 1
ATOM 800 C CA . PRO A 1 103 ? -11.577 6.622 15.676 1.00 95.81 103 PRO A CA 1
ATOM 801 C C . PRO A 1 103 ? -12.198 5.226 15.546 1.00 95.81 103 PRO A C 1
ATOM 803 O O . PRO A 1 103 ? -13.283 5.096 14.981 1.00 95.81 103 PRO A O 1
ATOM 806 N N . GLY A 1 104 ? -11.549 4.201 16.102 1.00 94.38 104 GLY A N 1
ATOM 807 C CA . GLY A 1 104 ? -11.912 2.789 15.942 1.00 94.38 104 GLY A CA 1
ATOM 808 C C . GLY A 1 104 ? -13.370 2.511 16.293 1.00 94.38 104 GLY A C 1
ATOM 809 O O . GLY A 1 104 ? -14.128 2.032 15.456 1.00 94.38 104 GLY A O 1
ATOM 810 N N . SER A 1 105 ? -13.799 2.932 17.484 1.00 94.88 105 SER A N 1
ATOM 811 C CA . SER A 1 105 ? -15.195 2.785 17.924 1.00 94.88 105 SER A CA 1
ATOM 812 C C . SER A 1 105 ? -16.221 3.471 17.006 1.00 94.88 105 SER A C 1
ATOM 814 O O . SER A 1 105 ? -17.280 2.901 16.737 1.00 94.88 105 SER A O 1
ATOM 816 N N . SER A 1 106 ? -15.919 4.668 16.491 1.00 95.69 106 SER A N 1
ATOM 817 C CA . SER A 1 106 ? -16.791 5.376 15.542 1.00 95.69 106 SER A CA 1
ATOM 818 C C . SER A 1 106 ? -16.839 4.663 14.192 1.00 95.69 106 SER A C 1
ATOM 820 O O . SER A 1 106 ? -17.916 4.439 13.644 1.00 95.69 106 SER A O 1
ATOM 822 N N . ALA A 1 107 ? -15.678 4.251 13.682 1.00 94.12 107 ALA A N 1
ATOM 823 C CA . ALA A 1 107 ? -15.544 3.528 12.427 1.00 94.12 107 ALA A CA 1
ATOM 824 C C . ALA A 1 107 ? -16.322 2.202 12.470 1.00 94.12 107 ALA A C 1
ATOM 826 O O . ALA A 1 107 ? -17.104 1.908 11.565 1.00 94.12 107 ALA A O 1
ATOM 827 N N . GLU A 1 108 ? -16.182 1.426 13.547 1.00 93.25 108 GLU A N 1
ATOM 828 C CA . GLU A 1 108 ? -16.928 0.182 13.757 1.00 93.25 108 GLU A CA 1
ATOM 829 C C . GLU A 1 108 ? -18.442 0.413 13.806 1.00 93.25 108 GLU A C 1
ATOM 831 O O . GLU A 1 108 ? -19.192 -0.313 13.148 1.00 93.25 108 GLU A O 1
ATOM 836 N N . ALA A 1 109 ? -18.897 1.444 14.528 1.00 95.25 109 ALA A N 1
ATOM 837 C CA . ALA A 1 109 ? -20.312 1.812 14.599 1.00 95.25 109 ALA A CA 1
ATOM 838 C C . ALA A 1 109 ? -20.880 2.205 13.224 1.00 95.25 109 ALA A C 1
ATOM 840 O O . ALA A 1 109 ? -22.036 1.911 12.914 1.00 95.25 109 ALA A O 1
ATOM 841 N N . GLU A 1 110 ? -20.060 2.823 12.376 1.00 93.06 110 GLU A N 1
ATOM 842 C CA . GLU A 1 110 ? -20.409 3.159 10.997 1.00 93.06 110 GLU A CA 1
ATOM 843 C C . GLU A 1 110 ? -20.266 1.977 10.027 1.00 93.06 110 GLU A C 1
ATOM 845 O O . GLU A 1 110 ? -20.718 2.070 8.882 1.00 93.06 110 GLU A O 1
ATOM 850 N N . GLY A 1 111 ? -19.712 0.848 10.473 1.00 93.50 111 GLY A N 1
ATOM 851 C CA . GLY A 1 111 ? -19.559 -0.377 9.691 1.00 93.50 111 GLY A CA 1
ATOM 852 C C . GLY A 1 111 ? -18.280 -0.447 8.858 1.00 93.50 111 GLY A C 1
ATOM 853 O O . GLY A 1 111 ? -18.252 -1.198 7.882 1.00 93.50 111 GLY A O 1
ATOM 854 N N . PHE A 1 112 ? -17.240 0.309 9.217 1.00 93.94 112 PHE A N 1
ATOM 855 C CA . PHE A 1 112 ? -15.929 0.201 8.581 1.00 93.94 112 PHE A CA 1
ATOM 856 C C . PHE A 1 112 ? -15.313 -1.190 8.763 1.00 93.94 112 PHE A C 1
ATOM 858 O O . PHE A 1 112 ? -15.537 -1.882 9.762 1.00 93.94 112 PHE A O 1
ATOM 865 N N . LYS A 1 113 ? -14.531 -1.606 7.767 1.00 93.06 113 LYS A N 1
ATOM 866 C CA . LYS A 1 113 ? -13.776 -2.861 7.747 1.00 93.06 113 LYS A CA 1
ATOM 867 C C . LYS A 1 113 ? -12.289 -2.589 7.573 1.00 93.06 113 LYS A C 1
ATOM 869 O O . LYS A 1 113 ? -11.898 -1.666 6.861 1.00 93.06 113 LYS A O 1
ATOM 874 N N . SER A 1 114 ? -11.464 -3.408 8.226 1.00 92.12 114 SER A N 1
ATOM 875 C CA . SER A 1 114 ? -10.013 -3.291 8.089 1.00 92.12 114 SER A CA 1
ATOM 876 C C . SER A 1 114 ? -9.590 -3.777 6.718 1.00 92.12 114 SER A C 1
ATOM 878 O O . SER A 1 114 ? -10.038 -4.828 6.262 1.00 92.12 114 SER A O 1
ATOM 880 N N . LEU A 1 115 ? -8.689 -3.029 6.100 1.00 91.50 115 LEU A N 1
ATOM 881 C CA . LEU A 1 115 ? -7.938 -3.483 4.948 1.00 91.50 115 LEU A CA 1
ATOM 882 C C . LEU A 1 115 ? -6.855 -4.463 5.385 1.00 91.50 115 LEU A C 1
ATOM 884 O O . LEU A 1 115 ? -6.278 -4.333 6.468 1.00 91.50 115 LEU A O 1
ATOM 888 N N . THR A 1 116 ? -6.576 -5.409 4.498 1.00 91.12 116 THR A N 1
ATOM 889 C CA . THR A 1 116 ? -5.399 -6.271 4.543 1.00 91.12 116 THR A CA 1
ATOM 890 C C . THR A 1 116 ? -4.586 -5.968 3.291 1.00 91.12 116 THR A C 1
ATOM 892 O O . THR A 1 116 ? -4.976 -6.400 2.204 1.00 91.12 116 THR A O 1
ATOM 895 N N . PRO A 1 117 ? -3.510 -5.176 3.403 1.00 89.06 117 PRO A N 1
ATOM 896 C CA . PRO A 1 117 ? -2.675 -4.863 2.259 1.00 89.06 117 PRO A CA 1
ATOM 897 C C . PRO A 1 117 ? -1.973 -6.107 1.716 1.00 89.06 117 PRO A C 1
ATOM 899 O O . PRO A 1 117 ? -1.476 -6.947 2.467 1.00 89.06 117 PRO A O 1
ATOM 902 N N . ILE A 1 118 ? -1.906 -6.198 0.393 1.00 87.12 118 ILE A N 1
ATOM 903 C CA . ILE A 1 118 ? -1.222 -7.265 -0.331 1.00 87.12 118 ILE A CA 1
ATOM 904 C C . ILE A 1 118 ? -0.216 -6.600 -1.262 1.00 87.12 118 ILE A C 1
ATOM 906 O O . ILE A 1 118 ? -0.600 -5.814 -2.124 1.00 87.12 118 ILE A O 1
ATOM 910 N N . TRP A 1 119 ? 1.065 -6.933 -1.109 1.00 84.00 119 TRP A N 1
ATOM 911 C CA . TRP A 1 119 ? 2.115 -6.479 -2.020 1.00 84.00 119 TRP A CA 1
ATOM 912 C C . TRP A 1 119 ? 2.561 -7.619 -2.918 1.00 84.00 119 TRP A C 1
ATOM 914 O O . TRP A 1 119 ? 3.090 -8.622 -2.440 1.00 84.00 119 TRP A O 1
ATOM 924 N N . LEU A 1 120 ? 2.389 -7.462 -4.223 1.00 83.19 120 LEU A N 1
ATOM 925 C CA . LEU A 1 120 ? 2.813 -8.453 -5.200 1.00 83.19 120 LEU A CA 1
ATOM 926 C C . LEU A 1 120 ? 4.006 -7.920 -5.982 1.00 83.19 120 LEU A C 1
ATOM 928 O O . LEU A 1 120 ? 3.897 -6.942 -6.711 1.00 83.19 120 LEU A O 1
ATOM 932 N N . ASP A 1 121 ? 5.141 -8.593 -5.830 1.00 78.00 121 ASP A N 1
ATOM 933 C CA . ASP A 1 121 ? 6.302 -8.391 -6.689 1.00 78.00 121 ASP A CA 1
ATOM 934 C C . ASP A 1 121 ? 6.170 -9.273 -7.935 1.00 78.00 121 ASP A C 1
ATOM 936 O O . ASP A 1 121 ? 5.761 -10.431 -7.831 1.00 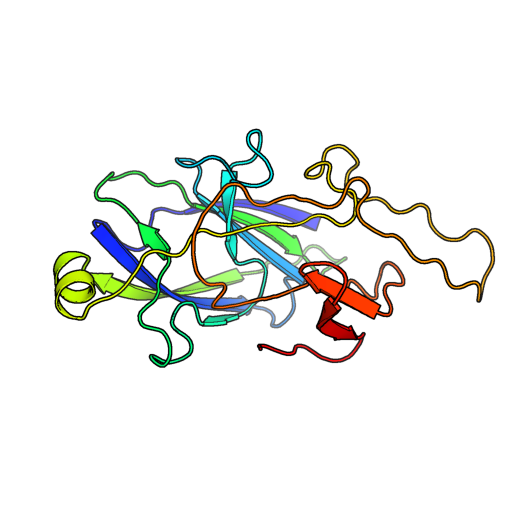78.00 121 ASP A O 1
ATOM 940 N N . LEU A 1 122 ? 6.545 -8.755 -9.106 1.00 74.81 122 LEU A N 1
ATOM 941 C CA . LEU A 1 122 ? 6.555 -9.507 -10.363 1.00 74.81 122 LEU A CA 1
ATOM 942 C C . LEU A 1 122 ? 7.404 -10.777 -10.284 1.00 74.81 122 LEU A C 1
ATOM 944 O O . LEU A 1 122 ? 7.108 -11.742 -10.987 1.00 74.81 122 LEU A O 1
ATOM 948 N N . ASP A 1 123 ? 8.444 -10.795 -9.448 1.00 70.19 123 ASP A N 1
ATOM 949 C CA . ASP A 1 123 ? 9.278 -11.985 -9.272 1.00 70.19 123 ASP A CA 1
ATOM 950 C C . ASP A 1 123 ? 8.681 -13.027 -8.308 1.00 70.19 123 ASP A C 1
ATOM 952 O O . ASP A 1 123 ? 9.169 -14.155 -8.264 1.00 70.19 123 ASP A O 1
ATOM 956 N N . GLY A 1 124 ? 7.613 -12.688 -7.575 1.00 65.50 124 GLY A N 1
ATOM 957 C CA . GLY A 1 124 ? 6.937 -13.569 -6.618 1.00 65.50 124 GLY A CA 1
ATOM 958 C C . GLY A 1 124 ? 7.761 -13.925 -5.375 1.00 65.50 124 GLY A C 1
ATOM 959 O O . GLY A 1 124 ? 7.305 -14.731 -4.564 1.00 65.50 124 GLY A O 1
ATOM 960 N N . VAL A 1 125 ? 8.961 -13.355 -5.203 1.00 63.59 125 VAL A N 1
ATOM 961 C CA . VAL A 1 125 ? 9.911 -13.708 -4.132 1.00 63.59 125 VAL A CA 1
ATOM 962 C C . VAL A 1 125 ? 10.225 -12.528 -3.209 1.00 63.59 125 VAL A C 1
ATOM 964 O O . VAL A 1 125 ? 11.243 -12.541 -2.517 1.00 63.59 125 VAL A O 1
ATOM 967 N N . CYS A 1 126 ? 9.342 -11.531 -3.134 1.00 66.50 126 CYS A N 1
ATOM 968 C CA . CYS A 1 126 ? 9.358 -10.534 -2.061 1.00 66.50 126 CYS A CA 1
ATOM 969 C C . CYS A 1 126 ? 10.698 -9.807 -1.911 1.00 66.50 126 CYS A C 1
ATOM 971 O O . CYS A 1 126 ? 11.348 -9.887 -0.863 1.00 66.50 126 CYS A O 1
ATOM 973 N N . SER A 1 127 ? 11.149 -9.141 -2.975 1.00 57.72 127 SER A N 1
ATOM 974 C CA . SER A 1 127 ? 12.401 -8.375 -2.990 1.00 57.72 127 SER A CA 1
ATOM 975 C C . SER A 1 127 ? 13.678 -9.198 -2.744 1.00 57.72 127 SER A C 1
ATOM 977 O O . SER A 1 127 ? 14.770 -8.627 -2.755 1.00 57.72 127 SER A O 1
ATOM 979 N N . LEU A 1 128 ? 13.618 -10.533 -2.592 1.00 55.06 128 LEU A N 1
ATOM 980 C CA . LEU A 1 128 ? 14.815 -11.371 -2.394 1.00 55.06 128 LEU A CA 1
ATOM 981 C C . LEU A 1 128 ? 15.758 -11.353 -3.606 1.00 55.06 128 LEU A C 1
ATOM 983 O O . LEU A 1 128 ? 16.945 -11.652 -3.466 1.00 55.06 128 LEU A O 1
ATOM 987 N N . ARG A 1 129 ? 15.267 -10.969 -4.791 1.00 51.62 129 ARG A N 1
ATOM 988 C CA . ARG A 1 129 ? 16.095 -10.761 -5.993 1.00 51.62 129 ARG A CA 1
ATOM 989 C C . ARG A 1 129 ? 16.261 -9.288 -6.369 1.00 51.62 129 ARG A C 1
ATOM 991 O O . ARG A 1 129 ? 16.750 -8.992 -7.460 1.00 51.62 129 ARG A O 1
ATOM 998 N N . ASN A 1 130 ? 15.889 -8.363 -5.478 1.00 52.53 130 ASN A N 1
ATOM 999 C CA . ASN A 1 130 ? 15.773 -6.929 -5.766 1.00 52.53 130 ASN A CA 1
ATOM 1000 C C . ASN A 1 130 ? 14.895 -6.627 -6.997 1.00 52.53 130 ASN A C 1
ATOM 1002 O O . ASN A 1 130 ? 15.110 -5.597 -7.637 1.00 52.53 130 ASN A O 1
ATOM 1006 N N . SER A 1 131 ? 14.009 -7.558 -7.382 1.00 50.38 131 SER A N 1
ATOM 1007 C CA . SER A 1 131 ? 13.090 -7.430 -8.524 1.00 50.38 131 SER A CA 1
ATOM 1008 C C . SER A 1 131 ? 13.794 -6.989 -9.815 1.00 50.38 131 SER A C 1
ATOM 1010 O O . SER A 1 131 ? 13.212 -6.355 -10.697 1.00 50.38 131 SER A O 1
ATOM 1012 N N . ARG A 1 132 ? 15.098 -7.288 -9.939 1.00 55.53 132 ARG A N 1
ATOM 1013 C CA . ARG A 1 132 ? 15.908 -6.858 -11.079 1.00 55.53 132 ARG A CA 1
ATOM 1014 C C . ARG A 1 132 ? 15.688 -7.826 -12.217 1.00 55.53 132 ARG A C 1
ATOM 1016 O O . ARG A 1 132 ? 16.409 -8.811 -12.377 1.00 55.53 132 ARG A O 1
ATOM 1023 N N . VAL A 1 133 ? 14.693 -7.506 -13.023 1.00 58.50 133 VAL A N 1
ATOM 1024 C CA . VAL A 1 133 ? 14.582 -8.019 -14.379 1.00 58.50 133 VAL A CA 1
ATOM 1025 C C . VAL A 1 133 ? 15.878 -7.678 -15.122 1.00 58.50 133 VAL A C 1
ATOM 1027 O O . VAL A 1 133 ? 16.245 -6.500 -15.173 1.00 58.50 133 VAL A O 1
ATOM 1030 N N . PRO A 1 134 ? 16.614 -8.661 -15.673 1.00 59.06 134 PRO A N 1
ATOM 1031 C CA . PRO A 1 134 ? 17.791 -8.366 -16.474 1.00 59.06 134 PRO A CA 1
ATOM 1032 C C . PRO A 1 134 ? 17.400 -7.452 -17.642 1.00 59.06 134 PRO A C 1
ATOM 1034 O O . PRO A 1 134 ? 16.418 -7.750 -18.327 1.00 59.06 134 PRO A O 1
ATOM 1037 N N . PRO A 1 135 ? 18.140 -6.359 -17.898 1.00 59.66 135 PRO A N 1
ATOM 1038 C CA . PRO A 1 135 ? 17.853 -5.505 -19.037 1.00 59.66 135 PRO A CA 1
ATOM 1039 C C . PRO A 1 135 ? 17.957 -6.326 -20.322 1.00 59.66 135 PRO A C 1
ATOM 1041 O O . PRO A 1 135 ? 18.886 -7.121 -20.495 1.00 59.66 135 PRO A O 1
ATOM 1044 N N . VAL A 1 136 ? 17.000 -6.133 -21.228 1.00 64.19 136 VAL A N 1
ATOM 1045 C CA . VAL A 1 136 ? 17.004 -6.809 -22.525 1.00 64.19 136 VAL A CA 1
ATOM 1046 C C . VAL A 1 136 ? 18.267 -6.384 -23.275 1.00 64.19 136 VAL A C 1
ATOM 1048 O O . VAL A 1 136 ? 18.497 -5.199 -23.506 1.00 64.19 136 VAL A O 1
ATOM 1051 N N . SER A 1 137 ? 19.121 -7.344 -23.638 1.00 59.44 137 SER A N 1
ATOM 1052 C CA . SER A 1 137 ? 20.436 -7.065 -24.236 1.00 59.44 137 SER A CA 1
ATOM 1053 C C . SER A 1 137 ? 20.360 -6.502 -25.661 1.00 59.44 137 SER A C 1
ATOM 1055 O O . SER A 1 137 ? 21.384 -6.115 -26.222 1.00 59.44 137 SER A O 1
ATOM 1057 N N . VAL A 1 138 ? 19.167 -6.485 -26.263 1.00 70.69 138 VAL A N 1
ATOM 1058 C CA . VAL A 1 138 ? 18.917 -6.050 -27.639 1.00 70.69 138 VAL A CA 1
ATOM 1059 C C . VAL A 1 138 ? 17.919 -4.896 -27.636 1.00 70.69 138 VAL A C 1
ATOM 1061 O O . VAL A 1 138 ? 16.793 -5.025 -27.162 1.00 70.69 138 VAL A O 1
ATOM 1064 N N . SER A 1 139 ? 18.335 -3.761 -28.199 1.00 70.38 139 SER A N 1
ATOM 1065 C CA . SER A 1 139 ? 17.480 -2.582 -28.348 1.00 70.38 139 SER A CA 1
ATOM 1066 C C . SER A 1 139 ? 16.236 -2.901 -29.190 1.00 70.38 139 SER A C 1
ATOM 1068 O O . SER A 1 139 ? 16.344 -3.523 -30.246 1.00 70.38 139 SER A O 1
ATOM 1070 N N . GLY A 1 140 ? 15.060 -2.474 -28.719 1.00 70.75 140 GLY A N 1
ATOM 1071 C CA . GLY A 1 140 ? 13.777 -2.647 -29.412 1.00 70.75 140 GLY A CA 1
ATOM 1072 C C . GLY A 1 140 ? 13.081 -3.994 -29.190 1.00 70.75 140 GLY A C 1
ATOM 1073 O O . GLY A 1 140 ? 11.979 -4.191 -29.696 1.00 70.75 140 GLY A O 1
ATOM 1074 N N . GLN A 1 141 ? 13.680 -4.916 -28.433 1.00 77.00 141 GLN A N 1
ATOM 1075 C CA . GLN A 1 141 ? 13.025 -6.168 -28.067 1.00 77.00 141 GLN A CA 1
ATOM 1076 C C . GLN A 1 141 ? 12.111 -5.966 -26.848 1.00 77.00 141 GLN A C 1
ATOM 1078 O O . GLN A 1 141 ? 12.538 -5.445 -25.821 1.00 77.00 141 GLN A O 1
ATOM 1083 N N . ILE A 1 142 ? 10.860 -6.419 -26.964 1.00 78.38 142 ILE A N 1
ATOM 1084 C CA . ILE A 1 142 ? 9.900 -6.473 -25.856 1.00 78.38 142 ILE A CA 1
ATOM 1085 C C . ILE A 1 142 ? 10.033 -7.833 -25.167 1.00 78.38 142 ILE A C 1
ATOM 1087 O O . ILE A 1 142 ? 10.024 -8.875 -25.825 1.00 78.38 142 ILE A O 1
ATOM 1091 N N . THR A 1 143 ? 10.136 -7.823 -23.841 1.00 79.00 143 THR A N 1
ATOM 1092 C CA . THR A 1 143 ? 10.090 -9.023 -22.999 1.00 79.00 143 THR A CA 1
ATOM 1093 C C . THR A 1 143 ? 8.931 -8.918 -22.023 1.00 79.00 143 THR A C 1
ATOM 1095 O O . THR A 1 143 ? 8.639 -7.831 -21.535 1.00 79.00 143 THR A O 1
ATOM 1098 N N . SER A 1 144 ? 8.300 -10.048 -21.716 1.00 83.12 144 SER A N 1
ATOM 1099 C CA . SER A 1 144 ? 7.266 -10.142 -20.687 1.00 83.12 144 SER A CA 1
ATOM 1100 C C . SER A 1 144 ? 7.782 -10.982 -19.527 1.00 83.12 144 SER A C 1
ATOM 1102 O O . SER A 1 144 ? 8.526 -11.945 -19.732 1.00 83.12 144 SER A O 1
ATOM 1104 N N . ILE A 1 145 ? 7.392 -10.594 -18.317 1.00 81.06 145 ILE A N 1
ATOM 1105 C CA . ILE A 1 145 ? 7.615 -11.362 -17.100 1.00 81.06 145 ILE A CA 1
ATOM 1106 C C . ILE A 1 145 ? 6.269 -11.578 -16.449 1.00 81.06 145 ILE A C 1
ATOM 1108 O O . ILE A 1 145 ? 5.451 -10.668 -16.347 1.00 81.06 145 ILE A O 1
ATOM 1112 N N . THR A 1 146 ? 6.061 -12.807 -16.012 1.00 84.06 146 THR A N 1
ATOM 1113 C CA . THR A 1 146 ? 4.888 -13.214 -15.260 1.00 84.06 146 THR A CA 1
ATOM 1114 C C . THR A 1 146 ? 5.379 -13.838 -13.971 1.00 84.06 146 THR A C 1
ATOM 1116 O O . THR A 1 146 ? 6.349 -14.596 -13.985 1.00 84.06 146 THR A O 1
ATOM 1119 N N . MET A 1 147 ? 4.704 -13.515 -12.872 1.00 84.56 147 MET A N 1
ATOM 1120 C CA . MET A 1 147 ? 4.958 -14.134 -11.580 1.00 84.56 147 MET A CA 1
ATOM 1121 C C . MET A 1 147 ? 4.835 -15.657 -11.696 1.00 84.56 147 MET A C 1
ATOM 1123 O O . MET A 1 147 ? 3.784 -16.166 -12.095 1.00 84.56 147 MET A O 1
ATOM 1127 N N . ASP A 1 148 ? 5.904 -16.374 -11.350 1.00 81.06 148 ASP A N 1
ATOM 1128 C CA . ASP A 1 148 ? 5.963 -17.833 -11.423 1.00 81.06 148 ASP A CA 1
ATOM 1129 C C . ASP A 1 148 ? 6.580 -18.430 -10.139 1.00 81.06 148 ASP A C 1
ATOM 1131 O O . ASP A 1 148 ? 7.766 -18.207 -9.871 1.00 81.06 148 ASP A O 1
ATOM 1135 N N . PRO A 1 149 ? 5.809 -19.193 -9.339 1.00 82.38 149 PRO A N 1
ATOM 1136 C CA . PRO A 1 149 ? 4.387 -19.486 -9.527 1.00 82.38 149 PRO A CA 1
ATOM 1137 C C . PRO A 1 149 ? 3.512 -18.260 -9.237 1.00 82.38 149 PRO A C 1
ATOM 1139 O O . PRO A 1 149 ? 3.855 -17.424 -8.406 1.00 82.38 149 PRO A O 1
ATOM 1142 N N . ALA A 1 150 ? 2.335 -18.192 -9.863 1.00 85.75 150 ALA A N 1
ATOM 1143 C CA . ALA A 1 150 ? 1.345 -17.176 -9.519 1.00 85.75 150 ALA A CA 1
ATOM 1144 C C . ALA A 1 150 ? 0.987 -17.247 -8.023 1.00 85.75 150 ALA A C 1
ATOM 1146 O O . ALA A 1 150 ? 0.736 -18.337 -7.487 1.00 85.75 150 ALA A O 1
ATOM 1147 N N . TRP A 1 151 ? 0.926 -16.087 -7.365 1.00 87.12 151 TRP A N 1
ATOM 1148 C CA . TRP A 1 151 ? 0.515 -15.996 -5.969 1.00 87.12 151 TRP A CA 1
ATOM 1149 C C . TRP A 1 151 ? -0.913 -16.514 -5.788 1.00 87.12 151 TRP A C 1
ATOM 1151 O O . TRP A 1 151 ? -1.810 -16.258 -6.596 1.00 87.12 151 TRP A O 1
ATOM 1161 N N . LYS A 1 152 ? -1.123 -17.256 -4.702 1.00 87.25 152 LYS A N 1
ATOM 1162 C CA . LYS A 1 152 ? -2.434 -17.756 -4.299 1.00 87.25 152 LYS A CA 1
ATOM 1163 C C . LYS A 1 152 ? -2.776 -17.161 -2.951 1.00 87.25 152 LYS A C 1
ATOM 1165 O O . LYS A 1 152 ? -2.057 -17.377 -1.984 1.00 87.25 152 LYS A O 1
ATOM 1170 N N . SER A 1 153 ? -3.895 -16.454 -2.916 1.00 85.75 153 SER A N 1
ATOM 1171 C CA . SER A 1 153 ? -4.441 -15.917 -1.683 1.00 85.75 153 SER A CA 1
ATOM 1172 C C . SER A 1 153 ? -4.980 -17.041 -0.799 1.00 85.75 153 SER A C 1
ATOM 1174 O O . SER A 1 153 ? -5.763 -17.875 -1.260 1.00 85.75 153 SER A O 1
ATOM 1176 N N . ASP A 1 154 ? -4.571 -17.054 0.463 1.00 85.75 154 ASP A N 1
ATOM 1177 C CA . ASP A 1 154 ? -5.155 -17.846 1.549 1.00 85.75 154 ASP A CA 1
ATOM 1178 C C . ASP A 1 154 ? -6.102 -17.014 2.435 1.00 85.75 154 ASP A C 1
ATOM 1180 O O . ASP A 1 154 ? -6.812 -17.561 3.281 1.00 85.75 154 ASP A O 1
ATOM 1184 N N . ILE A 1 155 ? -6.170 -15.702 2.197 1.00 86.38 155 ILE A N 1
ATOM 1185 C CA . ILE A 1 155 ? -7.089 -14.785 2.863 1.00 86.38 155 ILE A CA 1
ATOM 1186 C C . ILE A 1 155 ? -8.435 -14.724 2.130 1.00 86.38 155 ILE A C 1
ATOM 1188 O O . ILE A 1 155 ? -8.527 -14.736 0.903 1.00 86.38 155 ILE A O 1
ATOM 1192 N N . SER A 1 156 ? -9.516 -14.663 2.904 1.00 87.94 156 SER A N 1
ATOM 1193 C CA . SER A 1 156 ? -10.874 -14.483 2.383 1.00 87.94 156 SER A CA 1
ATOM 1194 C C . SER A 1 156 ? -11.292 -13.023 2.507 1.00 87.94 156 SER A C 1
ATOM 1196 O O . SER A 1 156 ? -11.091 -12.411 3.552 1.00 87.94 156 SER A O 1
ATOM 1198 N N . GLY A 1 157 ? -11.917 -12.476 1.467 1.00 88.06 157 GLY A N 1
ATOM 1199 C CA . GLY A 1 157 ? -12.385 -11.096 1.469 1.00 88.06 157 GLY A CA 1
ATOM 1200 C C . GLY A 1 157 ? -12.784 -10.604 0.084 1.00 88.06 157 GLY A C 1
ATOM 1201 O O . GLY A 1 157 ? -12.868 -11.374 -0.877 1.00 88.06 157 GLY A O 1
ATOM 1202 N N . GLU A 1 158 ? -13.028 -9.304 0.003 1.00 88.25 158 GLU A N 1
ATOM 1203 C CA . GLU A 1 158 ? -13.242 -8.571 -1.239 1.00 88.25 158 GLU A CA 1
ATOM 1204 C C . GLU A 1 158 ? -12.012 -7.715 -1.523 1.00 88.25 158 GLU A C 1
ATOM 1206 O O . GLU A 1 158 ? -11.424 -7.154 -0.597 1.00 88.25 158 GLU A O 1
ATOM 1211 N N . VAL A 1 159 ? -11.623 -7.614 -2.796 1.00 86.69 159 VAL A N 1
ATOM 1212 C CA . VAL A 1 159 ? -10.602 -6.641 -3.174 1.00 86.69 159 VAL A CA 1
ATOM 1213 C C . VAL A 1 159 ? -11.286 -5.329 -3.500 1.00 86.69 159 VAL A C 1
ATOM 1215 O O . VAL A 1 159 ? -12.140 -5.290 -4.382 1.00 86.69 159 VAL A O 1
ATOM 1218 N N . VAL A 1 160 ? -10.913 -4.287 -2.766 1.00 85.00 160 VAL A N 1
ATOM 1219 C CA . VAL A 1 160 ? -11.550 -2.968 -2.845 1.00 85.00 160 VAL A CA 1
ATOM 1220 C C . VAL A 1 160 ? -10.678 -1.915 -3.518 1.00 85.00 160 VAL A C 1
ATOM 1222 O O . VAL A 1 160 ? -11.191 -0.865 -3.871 1.00 85.00 160 VAL A O 1
ATOM 1225 N N . LEU A 1 161 ? -9.381 -2.182 -3.668 1.00 80.81 161 LEU A N 1
ATOM 1226 C CA . LEU A 1 161 ? -8.426 -1.293 -4.315 1.00 80.81 161 LEU A CA 1
ATOM 1227 C C . LEU A 1 161 ? -7.320 -2.136 -4.944 1.00 80.81 161 LEU A C 1
ATOM 1229 O O . LEU A 1 161 ? -6.836 -3.092 -4.329 1.00 80.81 161 LEU A O 1
ATOM 1233 N N . PHE A 1 162 ? -6.905 -1.747 -6.142 1.00 81.44 162 PHE A N 1
ATOM 1234 C CA . PHE A 1 162 ? -5.678 -2.219 -6.762 1.00 81.44 162 PHE A CA 1
ATOM 1235 C C . PHE A 1 162 ? -4.818 -1.020 -7.138 1.00 81.44 162 PHE A C 1
ATOM 1237 O O . PHE A 1 162 ? -5.323 0.037 -7.498 1.00 81.44 162 PHE A O 1
ATOM 1244 N N . GLY A 1 163 ? -3.509 -1.201 -7.056 1.00 76.06 163 GLY A N 1
ATOM 1245 C CA . GLY A 1 163 ? -2.539 -0.229 -7.525 1.00 76.06 163 GLY A CA 1
ATOM 1246 C C . GLY A 1 163 ? -1.321 -0.960 -8.058 1.00 76.06 163 GLY A C 1
ATOM 1247 O O . GLY A 1 163 ? -1.069 -2.117 -7.711 1.00 76.06 163 GLY A O 1
ATOM 1248 N N . GLY A 1 164 ? -0.566 -0.285 -8.907 1.00 76.06 164 GLY A N 1
ATOM 1249 C CA . GLY A 1 164 ? 0.710 -0.782 -9.386 1.00 76.06 164 GLY A CA 1
ATOM 1250 C C . GLY A 1 164 ? 1.597 0.375 -9.797 1.00 76.06 164 GLY A C 1
ATOM 1251 O O . GLY A 1 164 ? 1.123 1.415 -10.246 1.00 76.06 164 GLY A O 1
ATOM 1252 N N . GLU A 1 165 ? 2.898 0.190 -9.623 1.00 74.56 165 GLU A N 1
ATOM 1253 C CA . GLU A 1 165 ? 3.903 1.157 -10.038 1.00 74.56 165 GLU A CA 1
ATOM 1254 C C . GLU A 1 165 ? 4.692 0.565 -11.201 1.00 74.56 165 GLU A C 1
ATOM 1256 O O . GLU A 1 165 ? 5.280 -0.515 -11.100 1.00 74.56 165 GLU A O 1
ATOM 1261 N N . LEU A 1 166 ? 4.713 1.286 -12.320 1.00 75.06 166 LEU A N 1
ATOM 1262 C CA . LEU A 1 166 ? 5.483 0.913 -13.495 1.00 75.06 166 LEU A CA 1
ATOM 1263 C C . LEU A 1 166 ? 6.606 1.929 -13.714 1.00 75.06 166 LEU A C 1
ATOM 1265 O O . LEU A 1 166 ? 6.379 3.057 -14.150 1.00 75.06 166 LEU A O 1
ATOM 1269 N N . SER A 1 167 ? 7.845 1.520 -13.436 1.00 71.06 167 SER A N 1
ATOM 1270 C CA . SER A 1 167 ? 9.014 2.383 -13.629 1.00 71.06 167 SER A CA 1
ATOM 1271 C C . SER A 1 167 ? 9.422 2.451 -15.105 1.00 71.06 167 SER A C 1
ATOM 1273 O O . SER A 1 167 ? 10.009 1.515 -15.660 1.00 71.06 167 SER A O 1
ATOM 1275 N N . ASN A 1 168 ? 9.169 3.602 -15.733 1.00 64.38 168 ASN A N 1
ATOM 1276 C CA . ASN A 1 168 ? 9.637 3.914 -17.087 1.00 64.38 168 ASN A CA 1
ATOM 1277 C C . ASN A 1 168 ? 11.175 3.957 -17.187 1.00 64.38 168 ASN A C 1
ATOM 1279 O O . ASN A 1 168 ? 11.738 3.583 -18.215 1.00 64.38 168 ASN A O 1
ATOM 1283 N N . ASN A 1 169 ? 11.860 4.337 -16.105 1.00 64.06 169 ASN A N 1
ATOM 1284 C CA . ASN A 1 169 ? 13.319 4.367 -16.010 1.00 64.06 169 ASN A CA 1
ATOM 1285 C C . ASN A 1 169 ? 13.935 2.969 -16.177 1.00 64.06 169 ASN A C 1
ATOM 1287 O O . ASN A 1 169 ? 15.088 2.851 -16.588 1.00 64.06 169 ASN A O 1
ATOM 1291 N N . ASN A 1 170 ? 13.151 1.920 -15.911 1.00 64.44 170 ASN A N 1
ATOM 1292 C CA . ASN A 1 170 ? 13.540 0.523 -16.085 1.00 64.44 170 ASN A CA 1
ATOM 1293 C C . ASN A 1 170 ? 12.960 -0.107 -17.367 1.00 64.44 170 ASN A C 1
ATOM 1295 O O . ASN A 1 170 ? 13.083 -1.314 -17.562 1.00 64.44 170 ASN A O 1
ATOM 1299 N N . GLY A 1 171 ? 12.340 0.690 -18.247 1.00 72.00 171 GLY A N 1
ATOM 1300 C CA . GLY A 1 171 ? 11.786 0.223 -19.521 1.00 72.00 171 GLY A CA 1
ATOM 1301 C C . GLY A 1 171 ? 10.466 -0.544 -19.408 1.00 72.00 171 GLY A C 1
ATOM 1302 O O . GLY A 1 171 ? 10.086 -1.220 -20.363 1.00 72.00 171 GLY A O 1
ATOM 1303 N N . GLY A 1 172 ? 9.769 -0.460 -18.269 1.00 78.06 172 GLY A N 1
ATOM 1304 C CA . GLY A 1 172 ? 8.414 -0.998 -18.143 1.00 78.06 172 GLY A CA 1
ATOM 1305 C C . GLY A 1 172 ? 7.456 -0.268 -19.086 1.00 78.06 172 GLY A C 1
ATOM 1306 O O . GLY A 1 172 ? 7.560 0.946 -19.212 1.00 78.06 172 GLY A O 1
ATOM 1307 N N . ILE A 1 173 ? 6.559 -1.000 -19.757 1.00 82.69 173 ILE A N 1
ATOM 1308 C CA . ILE A 1 173 ? 5.581 -0.443 -20.721 1.00 82.69 173 ILE A CA 1
ATOM 1309 C C . ILE A 1 173 ? 4.124 -0.820 -20.416 1.00 82.69 173 ILE A C 1
ATOM 1311 O O . ILE A 1 173 ? 3.218 -0.059 -20.745 1.00 82.69 173 ILE A O 1
ATOM 1315 N N . LEU A 1 174 ? 3.912 -1.971 -19.772 1.00 87.31 174 LEU A N 1
ATOM 1316 C CA . LEU A 1 174 ? 2.610 -2.534 -19.432 1.00 87.31 174 LEU A CA 1
ATOM 1317 C C . LEU A 1 174 ? 2.753 -3.382 -18.163 1.00 87.31 174 LEU A C 1
ATOM 1319 O O . LEU A 1 174 ? 3.698 -4.170 -18.060 1.00 87.31 174 LEU A O 1
ATOM 1323 N N . LEU A 1 175 ? 1.815 -3.237 -17.233 1.00 86.94 175 LEU A N 1
ATOM 1324 C CA . LEU A 1 175 ? 1.645 -4.093 -16.067 1.00 86.94 175 LEU A CA 1
ATOM 1325 C C . LEU A 1 175 ? 0.195 -4.577 -16.014 1.00 86.94 175 LEU A C 1
ATOM 1327 O O . LEU A 1 175 ? -0.717 -3.792 -15.765 1.00 86.94 175 LEU A O 1
ATOM 1331 N N . ASP A 1 176 ? 0.016 -5.882 -16.203 1.00 90.69 176 ASP A N 1
ATOM 1332 C CA . ASP A 1 176 ? -1.278 -6.542 -16.070 1.00 90.69 176 ASP A CA 1
ATOM 1333 C C . ASP A 1 176 ? -1.397 -7.173 -14.688 1.00 90.69 176 ASP A C 1
ATOM 1335 O O . ASP A 1 176 ? -0.630 -8.074 -14.324 1.00 90.69 176 ASP A O 1
ATOM 1339 N N . LEU A 1 177 ? -2.419 -6.770 -13.941 1.00 88.56 177 LEU A N 1
ATOM 1340 C CA . LEU A 1 177 ? -2.858 -7.523 -12.782 1.00 88.56 177 LEU A CA 1
ATOM 1341 C C . LEU A 1 177 ? -3.917 -8.531 -13.212 1.00 88.56 177 LEU A C 1
ATOM 1343 O O . LEU A 1 177 ? -4.971 -8.166 -13.738 1.00 88.56 177 LEU A O 1
ATOM 1347 N N . THR A 1 178 ? -3.659 -9.810 -12.943 1.00 89.75 178 THR A N 1
ATOM 1348 C CA . THR A 1 178 ? -4.588 -10.886 -13.291 1.00 89.75 178 THR A CA 1
ATOM 1349 C C . THR A 1 178 ? -5.171 -11.568 -12.061 1.00 89.75 178 THR A C 1
ATOM 1351 O O . THR A 1 178 ? -4.486 -11.830 -11.073 1.00 89.75 178 THR A O 1
ATOM 1354 N N . ARG A 1 179 ? -6.458 -11.915 -12.137 1.00 89.19 179 ARG A N 1
ATOM 1355 C CA . ARG A 1 179 ? -7.161 -12.753 -11.163 1.00 89.19 179 ARG A CA 1
ATOM 1356 C C . ARG A 1 179 ? -7.741 -13.954 -11.889 1.00 89.19 179 ARG A C 1
ATOM 1358 O O . ARG A 1 179 ? -8.540 -13.803 -12.806 1.00 89.19 179 ARG A O 1
ATOM 1365 N N . ASN A 1 180 ? -7.341 -15.159 -11.480 1.00 89.44 180 ASN A N 1
ATOM 1366 C CA . ASN A 1 180 ? -7.765 -16.413 -12.118 1.00 89.44 180 ASN A CA 1
ATOM 1367 C C . ASN A 1 180 ? -7.536 -16.425 -13.647 1.00 89.44 180 ASN A C 1
ATOM 1369 O O . ASN A 1 180 ? -8.361 -16.936 -14.402 1.00 89.44 180 ASN A O 1
ATOM 1373 N N . GLY A 1 181 ? -6.423 -15.835 -14.099 1.00 89.38 181 GLY A N 1
ATOM 1374 C CA . GLY A 1 181 ? -6.053 -15.749 -15.515 1.00 89.38 181 GLY A CA 1
ATOM 1375 C C . GLY A 1 181 ? -6.771 -14.660 -16.320 1.00 89.38 181 GLY A C 1
ATOM 1376 O O . GLY A 1 181 ? -6.547 -14.570 -17.523 1.00 89.38 181 GLY A O 1
ATOM 1377 N N . GLN A 1 182 ? -7.615 -13.837 -15.694 1.00 92.31 182 GLN A N 1
ATOM 1378 C CA . GLN A 1 182 ? -8.268 -12.693 -16.335 1.00 92.31 182 GLN A CA 1
ATOM 1379 C C . GLN A 1 182 ? -7.609 -11.392 -15.888 1.00 92.31 182 GLN A C 1
ATOM 1381 O O . GLN A 1 182 ? -7.398 -11.210 -14.691 1.00 92.31 182 GLN A O 1
ATOM 1386 N N . VAL A 1 183 ? -7.306 -10.495 -16.829 1.00 91.25 183 VAL A N 1
ATOM 1387 C CA . VAL A 1 183 ? -6.823 -9.141 -16.518 1.00 91.25 183 VAL A CA 1
ATOM 1388 C C . VAL A 1 183 ? -7.946 -8.369 -15.828 1.00 91.25 183 VAL A C 1
ATOM 1390 O O . VAL A 1 183 ? -9.066 -8.314 -16.336 1.00 91.25 183 VAL A O 1
ATOM 1393 N N . ILE A 1 184 ? -7.650 -7.823 -14.652 1.00 88.75 184 ILE A N 1
ATOM 1394 C CA . ILE A 1 184 ? -8.588 -7.037 -13.837 1.00 88.75 184 ILE A CA 1
ATOM 1395 C C . ILE A 1 184 ? -8.153 -5.579 -13.677 1.00 88.75 184 ILE A C 1
ATOM 1397 O O . ILE A 1 184 ? -8.978 -4.745 -13.325 1.00 88.75 184 ILE A O 1
ATOM 1401 N N . CYS A 1 185 ? -6.882 -5.278 -13.938 1.00 87.56 185 CYS A N 1
ATOM 1402 C CA . CYS A 1 185 ? -6.330 -3.932 -13.974 1.00 87.56 185 CYS A CA 1
ATOM 1403 C C . CYS A 1 185 ? -5.145 -3.938 -14.945 1.00 87.56 185 CYS A C 1
ATOM 1405 O O . CYS A 1 185 ? -4.336 -4.869 -14.926 1.00 87.56 185 CYS A O 1
ATOM 1407 N N . GLU A 1 186 ? -5.090 -2.926 -15.803 1.00 89.75 186 GLU A N 1
ATOM 1408 C CA . GLU A 1 186 ? -4.034 -2.702 -16.785 1.00 89.75 186 GLU A CA 1
ATOM 1409 C C . GLU A 1 186 ? -3.394 -1.348 -16.474 1.00 89.75 186 GLU A C 1
ATOM 1411 O O . GLU A 1 186 ? -4.099 -0.351 -16.347 1.00 89.75 186 GLU A O 1
ATOM 1416 N N . ILE A 1 187 ? -2.070 -1.307 -16.331 1.00 85.12 187 ILE A N 1
ATOM 1417 C CA . ILE A 1 187 ? -1.326 -0.078 -16.034 1.00 85.12 187 ILE A CA 1
ATOM 1418 C C . ILE A 1 187 ? -0.300 0.134 -17.141 1.00 85.12 187 ILE A C 1
ATOM 1420 O O . ILE A 1 187 ? 0.569 -0.710 -17.371 1.00 85.12 187 ILE A O 1
ATOM 1424 N N . THR A 1 188 ? -0.380 1.272 -17.828 1.00 83.88 188 THR A N 1
ATOM 1425 C CA . THR A 1 188 ? 0.520 1.624 -18.932 1.00 83.88 188 THR A CA 1
ATOM 1426 C C . THR A 1 188 ? 1.379 2.834 -18.584 1.00 83.88 188 THR A C 1
ATOM 1428 O O . THR A 1 188 ? 1.028 3.671 -17.750 1.00 83.88 188 THR A O 1
ATOM 1431 N N . THR A 1 189 ? 2.542 2.962 -19.226 1.00 68.62 189 THR A N 1
ATOM 1432 C CA . THR A 1 189 ? 3.372 4.161 -19.049 1.00 68.62 189 THR A CA 1
ATOM 1433 C C . THR A 1 189 ? 2.637 5.412 -19.515 1.00 68.62 189 THR A C 1
ATOM 1435 O O . THR A 1 189 ? 2.308 5.527 -20.696 1.00 68.62 189 THR A O 1
ATOM 1438 N N . GLY A 1 190 ? 2.461 6.376 -18.610 1.00 55.34 190 GLY A N 1
ATOM 1439 C CA . GLY A 1 190 ? 1.773 7.641 -18.884 1.00 55.34 190 GLY A CA 1
ATOM 1440 C C . GLY A 1 190 ? 0.377 7.753 -18.266 1.00 55.34 190 GLY A C 1
ATOM 1441 O O . GLY A 1 190 ? -0.257 8.790 -18.451 1.00 55.34 190 GLY A O 1
ATOM 1442 N N . GLN A 1 191 ? -0.076 6.739 -17.520 1.00 43.78 191 GLN A N 1
ATOM 1443 C CA . GLN A 1 191 ? -1.311 6.778 -16.736 1.00 43.78 191 GLN A CA 1
ATOM 1444 C C . GLN A 1 191 ? -1.038 6.396 -15.270 1.00 43.78 191 GLN A C 1
ATOM 1446 O O . GLN A 1 191 ? -0.540 5.309 -14.995 1.00 43.78 191 GLN A O 1
ATOM 1451 N N . GLU A 1 192 ? -1.369 7.288 -14.333 1.00 41.69 192 GLU A N 1
ATOM 1452 C CA . GLU A 1 192 ? -1.691 6.913 -12.951 1.00 41.69 192 GLU A CA 1
ATOM 1453 C C . GLU A 1 192 ? -3.212 6.691 -12.933 1.00 41.69 192 GLU A C 1
ATOM 1455 O O . GLU A 1 192 ? -3.969 7.659 -12.994 1.00 41.69 192 GLU A O 1
ATOM 1460 N N . GLU A 1 193 ? -3.676 5.439 -12.967 1.00 41.22 193 GLU A N 1
ATOM 1461 C CA . GLU A 1 193 ? -5.105 5.126 -12.821 1.00 41.22 193 GLU A CA 1
ATOM 1462 C C . GLU A 1 193 ? -5.363 4.473 -11.459 1.00 41.22 193 GLU A C 1
ATOM 1464 O O . GLU A 1 193 ? -4.840 3.403 -11.155 1.00 41.22 193 GLU A O 1
ATOM 1469 N N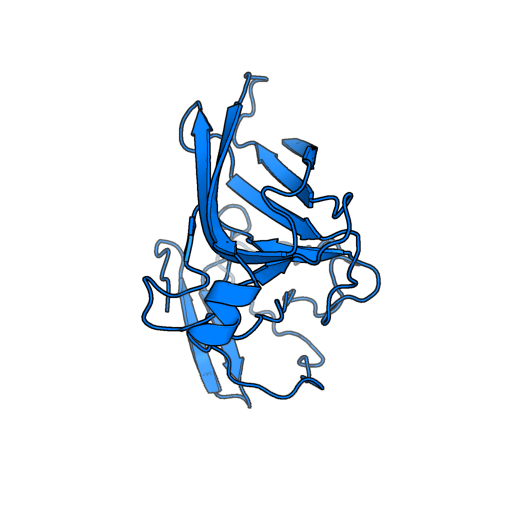 . GLU A 1 194 ? -6.182 5.140 -10.641 1.00 38.81 194 GLU A N 1
ATOM 1470 C CA . GLU A 1 194 ? -6.850 4.558 -9.475 1.00 38.81 194 GLU A CA 1
ATOM 1471 C C . GLU A 1 194 ? -8.157 3.896 -9.949 1.00 38.81 194 GLU A C 1
ATOM 1473 O O . GLU A 1 194 ? -9.004 4.563 -10.553 1.00 38.81 194 GLU A O 1
ATOM 1478 N N . GLY A 1 195 ? -8.313 2.592 -9.696 1.00 37.03 195 GLY A N 1
ATOM 1479 C CA . GLY A 1 195 ? -9.491 1.789 -10.052 1.00 37.03 195 GLY A CA 1
ATOM 1480 C C . GLY A 1 195 ? -10.167 1.156 -8.846 1.00 37.03 195 GLY A C 1
ATOM 1481 O O . GLY A 1 195 ? -9.436 0.677 -7.948 1.00 37.03 195 GLY A O 1
#